Protein AF-A0A7W3MU90-F1 (afdb_monomer)

InterPro domains:
  IPR057369 VG15 protein [PF25310] (14-222)

Solvent-accessible surface area (backbone atoms only — not comparable to full-atom values): 12603 Å² total; per-residue (Å²): 52,51,72,27,74,64,24,43,51,47,53,53,52,44,41,50,52,53,42,53,51,40,52,51,52,43,53,56,50,51,54,50,39,72,76,49,50,45,58,90,41,74,73,34,42,55,61,44,16,52,56,47,16,56,52,38,52,53,48,13,50,53,31,19,50,54,23,48,54,43,50,49,52,36,42,53,53,58,68,56,76,82,67,81,83,52,75,40,78,45,80,83,71,60,48,69,64,45,12,50,54,28,35,52,37,16,51,52,27,22,55,51,27,44,75,72,71,40,54,51,64,62,6,38,52,41,7,50,53,36,19,45,19,47,42,38,38,58,16,49,45,17,15,42,41,10,38,54,46,15,38,50,67,31,85,72,38,67,11,28,30,47,43,68,71,97,81,54,56,50,69,59,39,53,53,20,28,61,49,59,70,40,50,52,80,90,62,55,77,85,82,78,59,62,77,63,71,63,45,74,44,78,32,46,91,79,44,49,78,34,70,68,33,52,52,36,26,53,50,48,55,64,61,24,59,99,47,56,74,70,59,18,53,51,47,42,32,52,56,65,69,68,71,121

Secondary structure (DSSP, 8-state):
--SSHHHHHHHHHHHHHHHHHHHHHHHHHHHHHHHH-BTTBTTHHHHHHHHHHHHHHHHHHHHHHHHHHHHHHHHHHTT--SS-----PPPPPPHHHHHHHHHHHHHHHHHHHHHTT--HHHHHHHHHHHHHHHHHHHHHHHHHHHHHHHHHH-SS--EEEEE--SS--HHHHHHHTT-S-B-SGGG-S----TT---EEEEE-TT----HHHHHHHHHHHHHTTT--HHHHHHHHHHHHHT--

Nearest PDB structures (foldseek):
  8ka6-assembly1_A  TM=3.193E-01  e=1.973E+00  synthetic construct
  6u1s-assembly1_A  TM=2.655E-01  e=6.034E+00  synthetic construct

Foldseek 3Di:
DQLAPQLVVLVVVLLVVLVVLLVVLLVVLVVLCVVFDDLVDLVSLLVSLLVLLVVLQVLLQVLLVSLQVSLQSSCVSSVVPPDHQDFDFDDGDDSVVSSVQLSVQLVVQLVVCVVVVHDSVVSNVRSSLRSSQSSSVSSNLRSQQRNQVSLLVDPQWPAKAKDADPQDALVSLVRNLPPRPHHDCVNPGDDDGGPGSMHIRTHGPPTDRPPSNPVSNVLLCVQQVVHDDPRSSVSSRVVSVPPD

Structure (mmCIF, N/CA/C/O backbone):
data_AF-A0A7W3MU90-F1
#
_entry.id   AF-A0A7W3MU90-F1
#
loop_
_atom_site.group_PDB
_atom_site.id
_atom_site.type_symbol
_atom_site.label_atom_id
_atom_site.label_alt_id
_atom_site.label_comp_id
_atom_site.label_asym_id
_atom_site.label_entity_id
_atom_site.label_seq_id
_atom_site.pdbx_PDB_ins_code
_atom_site.Cartn_x
_atom_site.Cartn_y
_atom_site.Cartn_z
_atom_site.occupancy
_atom_site.B_iso_or_equiv
_atom_site.auth_seq_id
_atom_site.auth_comp_id
_atom_site.auth_asym_id
_atom_site.auth_atom_id
_atom_site.pdbx_PDB_model_num
ATOM 1 N N . MET A 1 1 ? -3.130 -3.495 20.185 1.00 69.69 1 MET A N 1
ATOM 2 C CA . MET A 1 1 ? -3.558 -4.831 20.539 1.00 69.69 1 MET A CA 1
ATOM 3 C C . MET A 1 1 ? -5.028 -4.674 20.612 1.00 69.69 1 MET A C 1
ATOM 5 O O . MET A 1 1 ? -5.547 -3.866 21.394 1.00 69.69 1 MET A O 1
ATOM 9 N N . ALA A 1 2 ? -5.653 -5.393 19.711 1.00 79.12 2 ALA A N 1
ATOM 10 C CA . ALA A 1 2 ? -7.060 -5.617 19.767 1.00 79.12 2 ALA A CA 1
ATOM 11 C C . ALA A 1 2 ? -7.445 -6.078 21.188 1.00 79.12 2 ALA A C 1
ATOM 13 O O . ALA A 1 2 ? -6.609 -6.522 21.986 1.00 79.12 2 ALA A O 1
ATOM 14 N N . ARG A 1 3 ? -8.706 -5.895 21.557 1.00 84.31 3 ARG A N 1
ATOM 15 C CA . ARG A 1 3 ? -9.212 -6.366 22.846 1.00 84.31 3 ARG A CA 1
ATOM 16 C C . ARG A 1 3 ? -9.105 -7.877 22.960 1.00 84.31 3 ARG A C 1
ATOM 18 O O . ARG A 1 3 ? -8.914 -8.372 24.069 1.00 84.31 3 ARG A O 1
ATOM 25 N N . THR A 1 4 ? -9.225 -8.585 21.839 1.00 87.94 4 THR A N 1
ATOM 26 C CA . THR A 1 4 ? -9.219 -10.046 21.810 1.00 87.94 4 THR A CA 1
ATOM 27 C C . THR A 1 4 ? -7.988 -10.611 21.090 1.00 87.94 4 THR A C 1
ATOM 29 O O . THR A 1 4 ? -7.517 -10.039 20.102 1.00 87.94 4 THR A O 1
ATOM 32 N N . PRO A 1 5 ? -7.460 -11.770 21.539 1.00 90.56 5 PRO A N 1
ATOM 33 C CA . PRO A 1 5 ? -6.383 -12.470 20.833 1.00 90.56 5 PRO A CA 1
ATOM 34 C C . PRO A 1 5 ? -6.743 -12.831 19.386 1.00 90.56 5 PRO A C 1
ATOM 36 O O . PRO A 1 5 ? -5.879 -12.845 18.511 1.00 90.56 5 PRO A O 1
ATOM 39 N N . GLU A 1 6 ? -8.022 -13.110 19.125 1.00 94.25 6 GLU A N 1
ATOM 40 C CA . GLU A 1 6 ? -8.536 -13.388 17.784 1.00 94.25 6 GLU A CA 1
ATOM 41 C C . GLU A 1 6 ? -8.357 -12.184 16.853 1.00 94.25 6 GLU A C 1
ATOM 43 O O . GLU A 1 6 ? -7.815 -12.317 15.754 1.00 94.25 6 GLU A O 1
ATOM 48 N N . ALA A 1 7 ? -8.733 -10.990 17.308 1.00 94.06 7 ALA A N 1
ATOM 49 C CA . ALA A 1 7 ? -8.586 -9.773 16.527 1.00 94.06 7 ALA A CA 1
ATOM 50 C C . ALA A 1 7 ? -7.101 -9.416 16.274 1.00 94.06 7 ALA A C 1
ATOM 52 O O . ALA A 1 7 ? -6.749 -9.009 15.163 1.00 94.06 7 ALA A O 1
ATOM 53 N N . ASP A 1 8 ? -6.199 -9.699 17.222 1.00 92.50 8 ASP A N 1
ATOM 54 C CA . ASP A 1 8 ? -4.745 -9.590 17.005 1.00 92.50 8 ASP A CA 1
ATOM 55 C C . ASP A 1 8 ? -4.238 -10.567 15.917 1.00 92.50 8 ASP A C 1
ATOM 57 O O . ASP A 1 8 ? -3.381 -10.217 15.093 1.00 92.50 8 ASP A O 1
ATOM 61 N N . VAL A 1 9 ? -4.760 -11.801 15.869 1.00 95.50 9 VAL A N 1
ATOM 62 C CA . VAL A 1 9 ? -4.461 -12.762 14.789 1.00 95.50 9 VAL A CA 1
ATOM 63 C C . VAL A 1 9 ? -4.968 -12.233 13.448 1.00 95.50 9 VAL A C 1
ATOM 65 O O . VAL A 1 9 ? -4.215 -12.250 12.470 1.00 95.50 9 VAL A O 1
ATOM 68 N N . LEU A 1 10 ? -6.195 -11.709 13.400 1.00 97.44 10 LEU A N 1
ATOM 69 C CA . LEU A 1 10 ? -6.788 -11.144 12.187 1.00 97.44 10 LEU A CA 1
ATOM 70 C C . LEU A 1 10 ? -5.954 -9.985 11.628 1.00 97.44 10 LEU A C 1
ATOM 72 O O . LEU A 1 10 ? -5.701 -9.960 10.421 1.00 97.44 10 LEU A O 1
ATOM 76 N N . THR A 1 11 ? -5.451 -9.077 12.475 1.00 95.94 11 THR A N 1
ATOM 77 C CA . THR A 1 11 ? -4.562 -7.986 12.035 1.00 95.94 11 THR A CA 1
ATOM 78 C C . THR A 1 11 ? -3.298 -8.533 11.370 1.00 95.94 11 THR A C 1
ATOM 80 O O . THR A 1 11 ? -2.913 -8.083 10.282 1.00 95.94 11 THR A O 1
ATOM 83 N N . ARG A 1 12 ? -2.643 -9.527 11.990 1.00 94.38 12 ARG A N 1
ATOM 84 C CA . ARG A 1 12 ? -1.422 -10.140 11.437 1.00 94.38 12 ARG A CA 1
ATOM 85 C C . ARG A 1 12 ? -1.694 -10.844 10.110 1.00 94.38 12 ARG A C 1
ATOM 87 O O . ARG A 1 12 ? -0.944 -10.641 9.154 1.00 94.38 12 ARG A O 1
ATOM 94 N N . VAL A 1 13 ? -2.774 -11.623 10.030 1.00 96.94 13 VAL A N 1
ATOM 95 C CA . VAL A 1 13 ? -3.183 -12.336 8.810 1.00 96.94 13 VAL A CA 1
ATOM 96 C C . VAL A 1 13 ? -3.510 -11.353 7.689 1.00 96.94 13 VAL A C 1
ATOM 98 O O . VAL A 1 13 ? -3.017 -11.517 6.573 1.00 96.94 13 VAL A O 1
ATOM 101 N N . HIS A 1 14 ? -4.284 -10.302 7.969 1.00 97.88 14 HIS A N 1
ATOM 102 C CA . HIS A 1 14 ? -4.612 -9.273 6.984 1.00 97.88 14 HIS A CA 1
ATOM 103 C C . HIS A 1 14 ? -3.349 -8.612 6.424 1.00 97.88 14 HIS A C 1
ATOM 105 O O . HIS A 1 14 ? -3.175 -8.532 5.206 1.00 97.88 14 HIS A O 1
ATOM 111 N N . ARG A 1 15 ? -2.425 -8.199 7.300 1.00 95.75 15 ARG A N 1
ATOM 112 C CA . ARG A 1 15 ? -1.150 -7.609 6.880 1.00 95.75 15 ARG A CA 1
ATOM 113 C C . ARG A 1 15 ? -0.345 -8.566 6.000 1.00 95.75 15 ARG A C 1
ATOM 115 O O . ARG A 1 15 ? 0.149 -8.149 4.953 1.00 95.75 15 ARG A O 1
ATOM 122 N N . GLN A 1 16 ? -0.239 -9.836 6.390 1.00 96.25 16 GLN A N 1
ATOM 123 C CA . GLN A 1 16 ? 0.480 -10.838 5.605 1.00 96.25 16 GLN A CA 1
ATOM 124 C C . GLN A 1 16 ? -0.149 -11.032 4.220 1.00 96.25 16 GLN A C 1
ATOM 126 O O . GLN A 1 16 ? 0.571 -11.049 3.226 1.00 96.25 16 GLN A O 1
ATOM 131 N N . ARG A 1 17 ? -1.484 -11.094 4.127 1.00 98.00 17 ARG A N 1
ATOM 132 C CA . ARG A 1 17 ? -2.199 -11.204 2.844 1.00 98.00 17 ARG A CA 1
ATOM 133 C C . ARG A 1 17 ? -1.949 -9.998 1.934 1.00 98.00 17 ARG A C 1
ATOM 135 O O . ARG A 1 17 ? -1.723 -10.182 0.743 1.00 98.00 17 ARG A O 1
ATOM 142 N N . GLN A 1 18 ? -1.923 -8.781 2.483 1.00 98.06 18 GLN A N 1
ATOM 143 C CA . GLN A 1 18 ? -1.579 -7.574 1.718 1.00 98.06 18 GLN A CA 1
ATOM 144 C C . GLN A 1 18 ? -0.131 -7.622 1.198 1.00 98.06 18 GLN A C 1
ATOM 146 O O . GLN A 1 18 ? 0.121 -7.299 0.040 1.00 98.06 18 GLN A O 1
ATOM 151 N N . ILE A 1 19 ? 0.825 -8.075 2.015 1.00 96.06 19 ILE A N 1
ATOM 152 C CA . ILE A 1 19 ? 2.229 -8.230 1.595 1.00 96.06 19 ILE A CA 1
ATOM 153 C C . ILE A 1 19 ? 2.362 -9.282 0.491 1.00 96.06 19 ILE A C 1
ATOM 155 O O . ILE A 1 19 ? 3.009 -9.019 -0.521 1.00 96.06 19 ILE A O 1
ATOM 159 N N . SER A 1 20 ? 1.721 -10.441 0.648 1.00 97.69 20 SER A N 1
ATOM 160 C CA . SER A 1 20 ? 1.724 -11.501 -0.363 1.00 97.69 20 SER A CA 1
ATOM 161 C C . SER A 1 20 ? 1.100 -11.035 -1.683 1.00 97.69 20 SER A C 1
ATOM 163 O O . SER A 1 20 ? 1.654 -11.308 -2.745 1.00 97.69 20 SER A O 1
ATOM 165 N N . LEU A 1 21 ? 0.009 -10.262 -1.632 1.00 98.31 21 LEU A N 1
ATOM 166 C CA . LEU A 1 21 ? -0.592 -9.643 -2.816 1.00 98.31 21 LEU A CA 1
ATOM 167 C C . LEU A 1 21 ? 0.383 -8.679 -3.511 1.00 98.31 21 LEU A C 1
ATOM 169 O O . LEU A 1 21 ? 0.539 -8.732 -4.729 1.00 98.31 21 LEU A O 1
ATOM 173 N N . ALA A 1 22 ? 1.064 -7.814 -2.754 1.00 97.31 22 ALA A N 1
ATOM 174 C CA . ALA A 1 22 ? 2.053 -6.899 -3.319 1.00 97.31 22 ALA A CA 1
ATOM 175 C C . ALA A 1 22 ? 3.245 -7.644 -3.942 1.00 97.31 22 ALA A C 1
ATOM 177 O O . ALA A 1 22 ? 3.706 -7.258 -5.013 1.00 97.31 22 ALA A O 1
ATOM 178 N N . ALA A 1 23 ? 3.715 -8.724 -3.313 1.00 97.62 23 ALA A N 1
ATOM 179 C CA . ALA A 1 23 ? 4.782 -9.559 -3.858 1.00 97.62 23 ALA A CA 1
ATOM 180 C C . ALA A 1 23 ? 4.371 -10.209 -5.190 1.00 97.62 23 ALA A C 1
ATOM 182 O O . ALA A 1 23 ? 5.143 -10.160 -6.147 1.00 97.62 23 ALA A O 1
ATOM 183 N N . ALA A 1 24 ? 3.146 -10.737 -5.285 1.00 98.25 24 ALA A N 1
ATOM 184 C CA . ALA A 1 24 ? 2.609 -11.284 -6.531 1.00 98.25 24 ALA A CA 1
ATOM 185 C C . ALA A 1 24 ? 2.541 -10.221 -7.643 1.00 98.25 24 ALA A C 1
ATOM 187 O O . ALA A 1 24 ? 3.001 -10.465 -8.752 1.00 98.25 24 ALA A O 1
ATOM 188 N N . VAL A 1 25 ? 2.079 -9.003 -7.326 1.00 98.25 25 VAL A N 1
ATOM 189 C CA . VAL A 1 25 ? 2.062 -7.870 -8.274 1.00 98.25 25 VAL A CA 1
ATOM 190 C C . VAL A 1 25 ? 3.460 -7.552 -8.801 1.00 98.25 25 VAL A C 1
ATOM 192 O O . VAL A 1 25 ? 3.620 -7.299 -9.992 1.00 98.25 25 VAL A O 1
ATOM 195 N N . VAL A 1 26 ? 4.479 -7.553 -7.938 1.00 98.31 26 VAL A N 1
ATOM 196 C CA . VAL A 1 26 ? 5.864 -7.315 -8.371 1.00 98.31 26 VAL A CA 1
ATOM 197 C C . VAL A 1 26 ? 6.316 -8.399 -9.349 1.00 98.31 26 VAL A C 1
ATOM 199 O O . VAL A 1 26 ? 6.880 -8.058 -10.385 1.00 98.31 26 VAL A O 1
ATOM 202 N N . GLN A 1 27 ? 6.038 -9.675 -9.067 1.00 98.38 27 GLN A N 1
ATOM 203 C CA . GLN A 1 27 ? 6.402 -10.775 -9.967 1.00 98.38 27 GLN A CA 1
ATOM 204 C C . GLN A 1 27 ? 5.696 -10.670 -11.323 1.00 98.38 27 GLN A C 1
ATOM 206 O O . GLN A 1 27 ? 6.362 -10.755 -12.356 1.00 98.38 27 GLN A O 1
ATOM 211 N N . ASP A 1 28 ? 4.386 -10.412 -11.326 1.00 98.31 28 ASP A N 1
ATOM 212 C CA . ASP A 1 28 ? 3.589 -10.232 -12.545 1.00 98.31 28 ASP A CA 1
ATOM 213 C C . ASP A 1 28 ? 4.151 -9.071 -13.397 1.00 98.31 28 ASP A C 1
ATOM 215 O O . ASP A 1 28 ? 4.364 -9.204 -14.604 1.00 98.31 28 ASP A O 1
ATOM 219 N N . LEU A 1 29 ? 4.479 -7.936 -12.767 1.00 98.19 29 LEU A N 1
ATOM 220 C CA . LEU A 1 29 ? 5.051 -6.773 -13.455 1.00 98.19 29 LEU A CA 1
ATOM 221 C C . LEU A 1 29 ? 6.482 -7.006 -13.945 1.00 98.19 29 LEU A C 1
ATOM 223 O O . LEU A 1 29 ? 6.847 -6.499 -15.001 1.00 98.19 29 LEU A O 1
ATOM 227 N N . MET A 1 30 ? 7.302 -7.763 -13.214 1.00 98.12 30 MET A N 1
ATOM 228 C CA . MET A 1 30 ? 8.648 -8.128 -13.663 1.00 98.12 30 MET A CA 1
ATOM 229 C C . MET A 1 30 ? 8.602 -9.021 -14.905 1.00 98.12 30 MET A C 1
ATOM 231 O O . MET A 1 30 ? 9.412 -8.840 -15.814 1.00 98.12 30 MET A O 1
ATOM 235 N N . GLN A 1 31 ? 7.662 -9.967 -14.960 1.00 97.88 31 GLN A N 1
ATOM 236 C CA . GLN A 1 31 ? 7.448 -10.807 -16.140 1.00 97.88 31 GLN A CA 1
ATOM 237 C C . GLN A 1 31 ? 6.983 -9.965 -17.330 1.00 97.88 31 GLN A C 1
ATOM 239 O O . GLN A 1 31 ? 7.571 -10.049 -18.407 1.00 97.88 31 GLN A O 1
ATOM 244 N N . LEU A 1 32 ? 6.004 -9.083 -17.109 1.00 97.00 32 LEU A N 1
ATOM 245 C CA . LEU A 1 32 ? 5.513 -8.160 -18.130 1.00 97.00 32 LEU A CA 1
ATOM 246 C C . LEU A 1 32 ? 6.621 -7.235 -18.656 1.00 97.00 32 LEU A C 1
ATOM 248 O O . LEU A 1 32 ? 6.741 -7.031 -19.860 1.00 97.00 32 LEU A O 1
ATOM 252 N N . TRP A 1 33 ? 7.454 -6.702 -17.760 1.00 96.69 33 TRP A N 1
ATOM 253 C CA . TRP A 1 33 ? 8.589 -5.856 -18.119 1.00 96.69 33 TRP A CA 1
ATOM 254 C C . TRP A 1 33 ? 9.575 -6.599 -19.016 1.00 96.69 33 TRP A C 1
ATOM 256 O O . TRP A 1 33 ? 9.930 -6.094 -20.074 1.00 96.69 33 TRP A O 1
ATOM 266 N N . ARG A 1 34 ? 9.984 -7.814 -18.629 1.00 96.06 34 ARG A N 1
ATOM 267 C CA . ARG A 1 34 ? 10.923 -8.639 -19.410 1.00 96.06 34 ARG A CA 1
ATOM 268 C C . ARG A 1 34 ? 10.401 -8.980 -20.804 1.00 96.06 34 ARG A C 1
ATOM 270 O O . ARG A 1 34 ? 11.204 -9.144 -21.711 1.00 96.06 34 ARG A O 1
ATOM 277 N N . ALA A 1 35 ? 9.086 -9.106 -20.960 1.00 95.88 35 ALA A N 1
ATOM 278 C CA . ALA A 1 35 ? 8.468 -9.458 -22.232 1.00 95.88 35 ALA A CA 1
ATOM 279 C C . ALA A 1 35 ? 8.312 -8.270 -23.197 1.00 95.88 35 ALA A C 1
ATOM 281 O O . ALA A 1 35 ? 8.170 -8.488 -24.397 1.00 95.88 35 ALA A O 1
ATOM 282 N N . ILE A 1 36 ? 8.272 -7.033 -22.689 1.00 94.50 36 ILE A N 1
ATOM 283 C CA . ILE A 1 36 ? 7.842 -5.864 -23.476 1.00 94.50 36 ILE A CA 1
ATOM 284 C C . ILE A 1 36 ? 8.907 -4.780 -23.549 1.00 94.50 36 ILE A C 1
ATOM 286 O O . ILE A 1 36 ? 9.035 -4.132 -24.582 1.00 94.50 36 ILE A O 1
ATOM 290 N N . VAL A 1 37 ? 9.614 -4.530 -22.450 1.00 94.81 37 VAL A N 1
ATOM 291 C CA . VAL A 1 37 ? 10.451 -3.342 -22.329 1.00 94.81 37 VAL A CA 1
ATOM 292 C C . VAL A 1 37 ? 11.808 -3.567 -22.974 1.00 94.81 37 VAL A C 1
ATOM 294 O O . VAL A 1 37 ? 12.599 -4.386 -22.507 1.00 94.81 37 VAL A O 1
ATOM 297 N N . ASP A 1 38 ? 12.098 -2.745 -23.977 1.00 94.62 38 ASP A N 1
ATOM 298 C CA . ASP A 1 38 ? 13.442 -2.535 -24.495 1.00 94.62 38 ASP A CA 1
ATOM 299 C C . ASP A 1 38 ? 14.096 -1.352 -23.744 1.00 94.62 38 ASP A C 1
ATOM 301 O O . ASP A 1 38 ? 13.565 -0.233 -23.751 1.00 94.62 38 ASP A O 1
ATOM 305 N N . PRO A 1 39 ? 15.239 -1.558 -23.062 1.00 92.56 39 PRO A N 1
ATOM 306 C CA . PRO A 1 39 ? 16.005 -0.482 -22.433 1.00 92.56 39 PRO A CA 1
ATOM 307 C C . PRO A 1 39 ? 16.467 0.622 -23.395 1.00 92.56 39 PRO A C 1
ATOM 309 O O . PRO A 1 39 ? 16.696 1.747 -22.948 1.00 92.56 39 PRO A O 1
ATOM 312 N N . ASN A 1 40 ? 16.615 0.312 -24.684 1.00 90.69 40 ASN A N 1
ATOM 313 C CA . ASN A 1 40 ? 17.097 1.233 -25.712 1.00 90.69 40 ASN A CA 1
ATOM 314 C C . ASN A 1 40 ? 15.963 1.939 -26.468 1.00 90.69 40 ASN A C 1
ATOM 316 O O . ASN A 1 40 ? 16.216 2.963 -27.101 1.00 90.69 40 ASN A O 1
ATOM 320 N N . ASP A 1 41 ? 14.723 1.460 -26.340 1.00 88.50 41 ASP A N 1
ATOM 321 C CA . ASP A 1 41 ? 13.535 2.083 -26.924 1.00 88.50 41 ASP A CA 1
ATOM 322 C C . ASP A 1 41 ? 12.480 2.413 -25.846 1.00 88.50 41 ASP A C 1
ATOM 324 O O . ASP A 1 41 ? 11.613 1.589 -25.516 1.00 88.50 41 ASP A O 1
ATOM 328 N N . PRO A 1 42 ? 12.497 3.651 -25.307 1.00 74.94 42 PRO A N 1
ATOM 329 C CA . PRO A 1 42 ? 11.515 4.121 -24.333 1.00 74.94 42 PRO A CA 1
ATOM 330 C C . PRO A 1 42 ? 10.057 4.089 -24.817 1.00 74.94 42 PRO A C 1
ATOM 332 O O . PRO A 1 42 ? 9.150 4.196 -23.987 1.00 74.94 42 PRO A O 1
ATOM 335 N N . SER A 1 43 ? 9.792 3.947 -26.123 1.00 81.19 43 SER A N 1
ATOM 336 C CA . SER A 1 43 ? 8.423 3.838 -26.641 1.00 81.19 43 SER A CA 1
ATOM 337 C C . SER A 1 43 ? 7.728 2.556 -26.157 1.00 81.19 43 SER A C 1
ATOM 339 O O . SER A 1 43 ? 6.535 2.575 -25.838 1.00 81.19 43 SER A O 1
ATOM 341 N N . THR A 1 44 ? 8.491 1.475 -25.944 1.00 89.81 44 THR A N 1
ATOM 342 C CA . THR A 1 44 ? 7.994 0.190 -25.417 1.00 89.81 44 THR A CA 1
ATOM 343 C C . THR A 1 44 ? 7.404 0.299 -24.001 1.00 89.81 44 THR A C 1
ATOM 345 O O . THR A 1 44 ? 6.569 -0.509 -23.584 1.00 89.81 44 THR A O 1
ATOM 348 N N . TRP A 1 45 ? 7.761 1.355 -23.262 1.00 92.00 45 TRP A N 1
ATOM 349 C CA . TRP A 1 45 ? 7.356 1.568 -21.872 1.00 92.00 45 TRP A CA 1
ATOM 350 C C . TRP A 1 45 ? 5.902 2.027 -21.768 1.00 92.00 45 TRP A C 1
ATOM 352 O O . TRP A 1 45 ? 5.256 1.797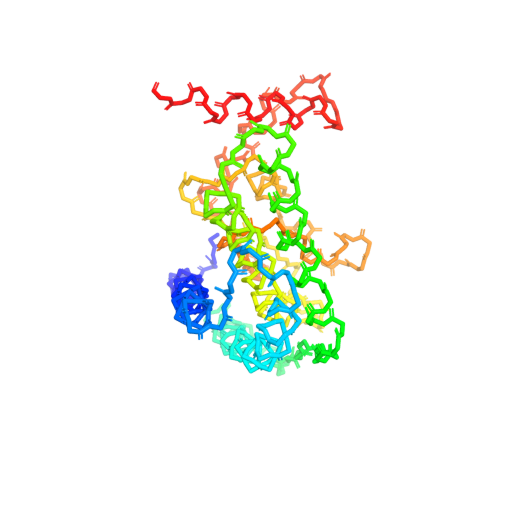 -20.744 1.00 92.00 45 TRP A O 1
ATOM 362 N N . GLN A 1 46 ? 5.375 2.654 -22.825 1.00 94.38 46 GLN A N 1
ATOM 363 C CA . GLN A 1 46 ? 3.963 3.019 -22.917 1.00 94.38 46 GLN A CA 1
ATOM 364 C C . GLN A 1 46 ? 3.086 1.762 -22.887 1.00 94.38 46 GLN A C 1
ATOM 366 O O . GLN A 1 46 ? 2.189 1.652 -22.052 1.00 94.38 46 GLN A O 1
ATOM 371 N N . ARG A 1 47 ? 3.423 0.768 -23.716 1.00 94.69 47 ARG A N 1
ATOM 372 C CA . ARG A 1 47 ? 2.709 -0.513 -23.769 1.00 94.69 47 ARG A CA 1
ATOM 373 C C . ARG A 1 47 ? 2.791 -1.275 -22.445 1.00 94.69 47 ARG A C 1
ATOM 375 O O . ARG A 1 47 ? 1.793 -1.829 -21.989 1.00 94.69 47 ARG A O 1
ATOM 382 N N . PHE A 1 48 ? 3.962 -1.280 -21.801 1.00 96.44 48 PHE A N 1
ATOM 383 C CA . PHE A 1 48 ? 4.110 -1.837 -20.452 1.00 96.44 48 PHE A CA 1
ATOM 384 C C . PHE A 1 48 ? 3.158 -1.158 -19.457 1.00 96.44 48 PHE A C 1
ATOM 386 O O . PHE A 1 48 ? 2.456 -1.838 -18.711 1.00 96.44 48 PHE A O 1
ATOM 393 N N . ALA A 1 49 ? 3.108 0.175 -19.459 1.00 97.12 49 ALA A N 1
ATOM 394 C CA . ALA A 1 49 ? 2.304 0.946 -18.520 1.00 97.12 49 ALA A CA 1
ATOM 395 C C . ALA A 1 49 ? 0.791 0.727 -18.691 1.00 97.12 49 ALA A C 1
ATOM 397 O O . ALA A 1 49 ? 0.072 0.641 -17.696 1.00 97.12 49 ALA A O 1
ATOM 398 N N . GLU A 1 50 ? 0.310 0.592 -19.925 1.00 96.00 50 GLU A N 1
ATOM 399 C CA . GLU A 1 50 ? -1.097 0.299 -20.231 1.00 96.00 50 GLU A CA 1
ATOM 400 C C . GLU A 1 50 ? -1.526 -1.075 -19.701 1.00 96.00 50 GLU A C 1
ATOM 402 O O . GLU A 1 50 ? -2.556 -1.204 -19.037 1.00 96.00 50 GLU A O 1
ATOM 407 N N . LEU A 1 51 ? -0.703 -2.103 -19.917 1.00 96.88 51 LEU A N 1
ATOM 408 C CA . LEU A 1 51 ? -0.977 -3.451 -19.414 1.00 96.88 51 LEU A CA 1
ATOM 409 C C . LEU A 1 51 ? -0.840 -3.526 -17.887 1.00 96.88 51 LEU A C 1
ATOM 411 O O . LEU A 1 51 ? -1.680 -4.129 -17.210 1.00 96.88 51 LEU A O 1
ATOM 415 N N . ALA A 1 52 ? 0.165 -2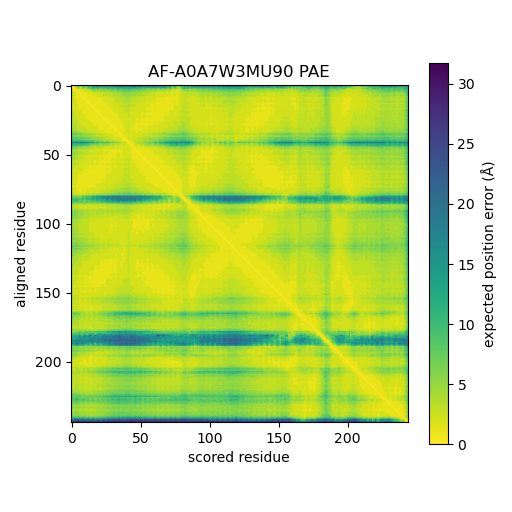.848 -17.328 1.00 97.94 52 ALA A N 1
ATOM 416 C CA . ALA A 1 52 ? 0.328 -2.707 -15.888 1.00 97.94 52 ALA A CA 1
ATOM 417 C C . ALA A 1 52 ? -0.893 -2.030 -15.247 1.00 97.94 52 ALA A C 1
ATOM 419 O O . ALA A 1 52 ? -1.323 -2.452 -14.175 1.00 97.94 52 ALA A O 1
ATOM 420 N N . ALA A 1 53 ? -1.493 -1.026 -15.897 1.00 98.38 53 ALA A N 1
ATOM 421 C CA . ALA A 1 53 ? -2.663 -0.324 -15.376 1.00 98.38 53 ALA A CA 1
ATOM 422 C C . ALA A 1 53 ? -3.869 -1.252 -15.170 1.00 98.38 53 ALA A C 1
ATOM 424 O O . ALA A 1 53 ? -4.517 -1.194 -14.121 1.00 98.38 53 ALA A O 1
ATOM 425 N N . THR A 1 54 ? -4.134 -2.145 -16.126 1.00 97.19 54 THR A N 1
ATOM 426 C CA . THR A 1 54 ? -5.204 -3.148 -16.020 1.00 97.19 54 THR A CA 1
ATOM 427 C C . THR A 1 54 ? -4.950 -4.113 -14.862 1.00 97.19 54 THR A C 1
ATOM 429 O O . THR A 1 54 ? -5.834 -4.323 -14.025 1.00 97.19 54 THR A O 1
ATOM 432 N N . LEU A 1 55 ? -3.726 -4.646 -14.758 1.00 97.75 55 LEU A N 1
ATOM 433 C CA . LEU A 1 55 ? -3.326 -5.531 -13.661 1.00 97.75 55 LEU A CA 1
ATOM 434 C C . LEU A 1 55 ? -3.466 -4.837 -12.297 1.00 97.75 55 LEU A C 1
ATOM 436 O O . LEU A 1 55 ? -4.053 -5.393 -11.370 1.00 97.75 55 LEU A O 1
ATOM 440 N N . ILE A 1 56 ? -2.974 -3.603 -12.171 1.00 98.50 56 ILE A N 1
ATOM 441 C CA . ILE A 1 56 ? -3.063 -2.805 -10.940 1.00 98.50 56 ILE A CA 1
ATOM 442 C C . ILE A 1 56 ? -4.524 -2.559 -10.564 1.00 98.50 56 ILE A C 1
ATOM 444 O O . ILE A 1 56 ? -4.879 -2.691 -9.393 1.00 98.50 56 ILE A O 1
ATOM 448 N N . GLY A 1 57 ? -5.382 -2.232 -11.534 1.00 97.94 57 GLY A N 1
ATOM 449 C CA . GLY A 1 57 ? -6.810 -2.028 -11.308 1.00 97.94 57 GLY A CA 1
ATOM 450 C C . GLY A 1 57 ? -7.501 -3.270 -10.741 1.00 97.94 57 GLY A C 1
ATOM 451 O O . GLY A 1 57 ? -8.283 -3.152 -9.796 1.00 97.94 57 GLY A O 1
ATOM 452 N N . LEU A 1 58 ? -7.180 -4.457 -11.267 1.00 97.31 58 LEU A N 1
ATOM 453 C CA . LEU A 1 58 ? -7.673 -5.735 -10.746 1.00 97.31 58 LEU A CA 1
ATOM 454 C C . LEU A 1 58 ? -7.164 -5.993 -9.322 1.00 97.31 58 LEU A C 1
ATOM 456 O O . LEU A 1 58 ? -7.958 -6.139 -8.397 1.00 97.31 58 LEU A O 1
ATOM 460 N N . ARG A 1 59 ? -5.844 -5.954 -9.122 1.00 98.44 59 ARG A N 1
ATOM 461 C CA . ARG A 1 59 ? -5.208 -6.272 -7.833 1.00 98.44 59 ARG A CA 1
ATOM 462 C C . ARG A 1 59 ? -5.568 -5.269 -6.735 1.00 98.44 59 ARG A C 1
ATOM 464 O O . ARG A 1 59 ? -5.636 -5.624 -5.561 1.00 98.44 59 ARG A O 1
ATOM 471 N N . ARG A 1 60 ? -5.864 -4.014 -7.093 1.00 98.50 60 ARG A N 1
ATOM 472 C CA . A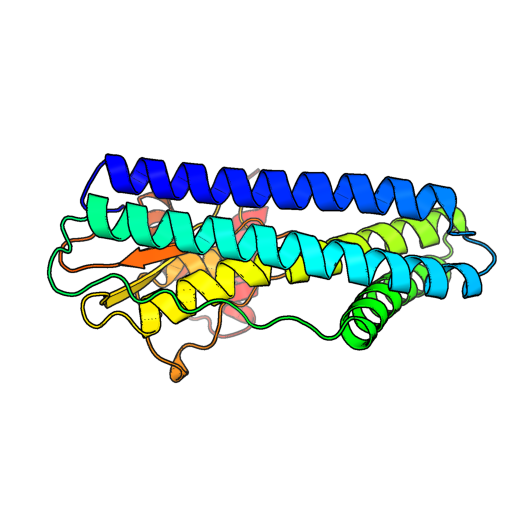RG A 1 60 ? -6.425 -3.013 -6.173 1.00 98.50 60 ARG A CA 1
ATOM 473 C C . ARG A 1 60 ? -7.781 -3.452 -5.616 1.00 98.50 60 ARG A C 1
ATOM 475 O O . ARG A 1 60 ? -8.030 -3.233 -4.430 1.00 98.50 60 ARG A O 1
ATOM 482 N N . ARG A 1 61 ? -8.649 -4.054 -6.440 1.00 98.25 61 ARG A N 1
ATOM 483 C CA . ARG A 1 61 ? -9.939 -4.591 -5.976 1.00 98.25 61 ARG A CA 1
ATOM 484 C C . ARG A 1 61 ? -9.734 -5.779 -5.041 1.00 98.25 61 ARG A C 1
ATOM 486 O O . ARG A 1 61 ? -10.376 -5.808 -3.997 1.00 98.25 61 ARG A O 1
ATOM 493 N N . ASP A 1 62 ? -8.782 -6.664 -5.340 1.00 98.56 62 ASP A N 1
ATOM 494 C CA . ASP A 1 62 ? -8.409 -7.767 -4.440 1.00 98.56 62 ASP A CA 1
ATOM 495 C C . ASP A 1 62 ? -7.952 -7.226 -3.072 1.00 98.56 62 ASP A C 1
ATOM 497 O O . ASP A 1 62 ? -8.429 -7.658 -2.023 1.00 98.56 62 ASP A O 1
ATOM 501 N N . SER A 1 63 ? -7.083 -6.206 -3.071 1.00 98.75 63 SER A N 1
ATOM 502 C CA . SER A 1 63 ? -6.628 -5.531 -1.846 1.00 98.75 63 SER A CA 1
ATOM 503 C C . SER A 1 63 ? -7.793 -4.936 -1.044 1.00 98.75 63 SER A C 1
ATOM 505 O O . SER A 1 63 ? -7.802 -5.052 0.185 1.00 98.75 63 SER A O 1
ATOM 507 N N . ALA A 1 64 ? -8.768 -4.318 -1.722 1.00 98.69 64 ALA A N 1
ATOM 508 C CA . ALA A 1 64 ? -9.974 -3.762 -1.110 1.00 98.69 64 ALA A CA 1
ATOM 509 C C . ALA A 1 64 ? -10.868 -4.851 -0.496 1.00 98.69 64 ALA A C 1
ATOM 511 O O . ALA A 1 64 ? -11.278 -4.710 0.654 1.00 98.69 64 ALA A O 1
ATOM 512 N N . GLY A 1 65 ? -11.102 -5.959 -1.208 1.00 98.62 65 GLY A N 1
ATOM 513 C CA . GLY A 1 65 ? -11.867 -7.104 -0.700 1.00 98.62 65 GLY A CA 1
ATOM 514 C C . GLY A 1 65 ? -11.243 -7.704 0.562 1.00 98.62 65 GLY A C 1
ATOM 515 O O . GLY A 1 65 ? -11.899 -7.800 1.594 1.00 98.62 65 GLY A O 1
ATOM 516 N N . LEU A 1 66 ? -9.928 -7.953 0.540 1.00 98.69 66 LEU A N 1
ATOM 517 C CA . LEU A 1 66 ? -9.182 -8.441 1.708 1.00 98.69 66 LEU A CA 1
ATOM 518 C C . LEU A 1 66 ? -9.279 -7.517 2.934 1.00 98.69 66 LEU A C 1
ATOM 520 O O . LEU A 1 66 ? -9.133 -7.975 4.069 1.00 98.69 66 LEU A O 1
ATOM 524 N N . ALA A 1 67 ? -9.449 -6.210 2.722 1.00 98.62 67 ALA A N 1
ATOM 525 C CA . ALA A 1 67 ? -9.634 -5.237 3.793 1.00 98.62 67 ALA A CA 1
ATOM 526 C C . ALA A 1 67 ? -11.075 -5.188 4.306 1.00 98.62 67 ALA A C 1
ATOM 528 O O . ALA A 1 67 ? -11.272 -5.063 5.512 1.00 98.62 67 ALA A O 1
ATOM 529 N N . ALA A 1 68 ? -12.060 -5.318 3.418 1.00 98.50 68 ALA A N 1
ATOM 530 C CA . ALA A 1 68 ? -13.465 -5.426 3.788 1.00 98.50 68 ALA A CA 1
ATOM 531 C C . ALA A 1 68 ? -13.722 -6.667 4.657 1.00 98.50 68 ALA A C 1
ATOM 533 O O . ALA A 1 68 ? -14.338 -6.551 5.717 1.00 98.50 68 ALA A O 1
ATOM 534 N N . ASP A 1 69 ? -13.194 -7.823 4.249 1.00 98.38 69 ASP A N 1
ATOM 535 C CA . ASP A 1 69 ? -13.324 -9.081 4.992 1.00 98.38 69 ASP A CA 1
ATOM 536 C C . ASP A 1 69 ? -12.657 -8.985 6.365 1.00 98.38 69 ASP A C 1
ATOM 538 O O . ASP A 1 69 ? -13.253 -9.338 7.383 1.00 98.38 69 ASP A O 1
ATOM 542 N N . TYR A 1 70 ? -11.437 -8.438 6.400 1.00 98.44 70 TYR A N 1
ATOM 543 C CA . TYR A 1 70 ? -10.724 -8.182 7.648 1.00 98.44 70 TYR A CA 1
ATOM 544 C C . TYR A 1 70 ? -11.515 -7.259 8.575 1.00 98.44 70 TYR A C 1
ATOM 546 O O . TYR A 1 70 ? -11.668 -7.584 9.744 1.00 98.44 70 TYR A O 1
ATOM 554 N N . TYR A 1 71 ? -12.040 -6.138 8.075 1.00 98.06 71 TYR A N 1
ATOM 555 C CA . TYR A 1 71 ? -12.785 -5.189 8.900 1.00 98.06 71 TYR A CA 1
ATOM 556 C C . TYR A 1 71 ? -14.037 -5.822 9.519 1.00 98.06 71 TYR A C 1
ATOM 558 O O . TYR A 1 71 ? -14.259 -5.668 10.720 1.00 98.06 71 TYR A O 1
ATOM 566 N N . ARG A 1 72 ? -14.821 -6.576 8.733 1.00 97.06 72 ARG A N 1
ATOM 567 C CA . ARG A 1 72 ? -16.001 -7.295 9.244 1.00 97.06 72 ARG A CA 1
ATOM 568 C C . ARG A 1 72 ? -15.607 -8.283 10.341 1.00 97.06 72 ARG A C 1
ATOM 570 O O . ARG A 1 72 ? -16.158 -8.214 11.435 1.00 97.06 72 ARG A O 1
ATOM 577 N N . ALA A 1 73 ? -14.625 -9.144 10.066 1.00 96.69 73 ALA A N 1
ATOM 578 C CA . ALA A 1 73 ? -14.169 -10.156 11.016 1.00 96.69 73 ALA A CA 1
ATOM 579 C C . ALA A 1 73 ? -13.579 -9.530 12.289 1.00 96.69 73 ALA A C 1
ATOM 581 O O . ALA A 1 73 ? -13.907 -9.954 13.391 1.00 96.69 73 ALA A O 1
ATOM 582 N N . PHE A 1 74 ? -12.757 -8.486 12.151 1.00 96.94 74 PHE A N 1
ATOM 583 C CA . PHE A 1 74 ? -12.138 -7.791 13.278 1.00 96.94 74 PHE A CA 1
ATOM 584 C C . PHE A 1 74 ? -13.191 -7.138 14.171 1.00 96.94 74 PHE A C 1
ATOM 586 O O . PHE A 1 74 ? -13.136 -7.275 15.387 1.00 96.94 74 PHE A O 1
ATOM 593 N N . ARG A 1 75 ? -14.186 -6.464 13.581 1.00 95.00 75 ARG A N 1
ATOM 594 C CA . ARG A 1 75 ? -15.278 -5.840 14.335 1.00 95.00 75 ARG A CA 1
ATOM 595 C C . ARG A 1 75 ? -16.085 -6.866 15.139 1.00 95.00 75 ARG A C 1
ATOM 597 O O . ARG A 1 75 ? -16.401 -6.601 16.297 1.00 95.00 75 ARG A O 1
ATOM 604 N N . THR A 1 76 ? -16.380 -8.025 14.548 1.00 94.69 76 THR A N 1
ATOM 605 C CA . THR A 1 76 ? -17.058 -9.137 15.233 1.00 94.69 76 THR A CA 1
ATOM 606 C C . THR A 1 76 ? -16.193 -9.736 16.341 1.00 94.69 76 THR A C 1
ATOM 608 O O . THR A 1 76 ? -16.670 -9.883 17.459 1.00 94.69 76 THR A O 1
ATOM 611 N N . ALA A 1 77 ? -14.912 -10.009 16.078 1.00 95.12 77 ALA A N 1
ATOM 612 C CA . ALA A 1 77 ? -13.977 -10.542 17.076 1.00 95.12 77 ALA A CA 1
ATOM 613 C C . ALA A 1 77 ? -13.744 -9.576 18.252 1.00 95.12 77 ALA A C 1
ATOM 615 O O . ALA A 1 77 ? -13.359 -9.987 19.343 1.00 95.12 77 ALA A O 1
ATOM 616 N N . GLU A 1 78 ? -13.982 -8.284 18.042 1.00 94.44 78 GLU A N 1
ATOM 617 C CA . GLU A 1 78 ? -13.965 -7.253 19.074 1.00 94.44 78 GLU A CA 1
ATOM 618 C C . GLU A 1 78 ? -15.293 -7.167 19.864 1.00 94.44 78 GLU A C 1
ATOM 620 O O . GLU A 1 78 ? -15.403 -6.347 20.776 1.00 94.44 78 GLU A O 1
ATOM 625 N N . GLY A 1 79 ? -16.313 -7.972 19.548 1.00 92.81 79 GLY A N 1
ATOM 626 C CA . GLY A 1 79 ? -17.616 -7.958 20.229 1.00 92.81 79 GLY A CA 1
ATOM 627 C C . GLY A 1 79 ? -18.385 -6.649 20.032 1.00 92.81 79 GLY A C 1
ATOM 628 O O . GLY A 1 79 ? -19.020 -6.140 20.955 1.00 92.81 79 GLY A O 1
ATOM 629 N N . VAL A 1 80 ? -18.237 -6.016 18.864 1.00 91.69 80 VAL A N 1
ATOM 630 C CA . VAL A 1 80 ? -18.996 -4.810 18.512 1.00 91.69 80 VAL A CA 1
ATOM 631 C C . VAL A 1 80 ? -20.254 -5.240 17.765 1.00 91.69 80 VAL A C 1
ATOM 633 O O . VAL A 1 80 ? -20.266 -5.297 16.533 1.00 91.69 80 VAL A O 1
ATOM 636 N N . ASP A 1 81 ? -21.305 -5.529 18.529 1.00 81.88 81 ASP A N 1
ATOM 637 C CA . ASP A 1 81 ? -22.560 -6.091 18.010 1.00 81.88 81 ASP A CA 1
ATOM 638 C C . ASP A 1 81 ? -23.589 -5.017 17.617 1.00 81.88 81 ASP A C 1
ATOM 640 O O . ASP A 1 81 ? -24.506 -5.269 16.836 1.00 81.88 81 ASP A O 1
ATOM 644 N N . GLU A 1 82 ? -23.434 -3.788 18.120 1.00 82.31 82 GLU A N 1
ATOM 645 C CA . GLU A 1 82 ? -24.352 -2.688 17.817 1.00 82.31 82 GLU A CA 1
ATOM 646 C C . GLU A 1 82 ? -24.171 -2.195 16.373 1.00 82.31 82 GLU A C 1
ATOM 648 O O . GLU A 1 82 ? -23.127 -1.645 16.008 1.00 82.31 82 GLU A O 1
ATOM 653 N N . GLY A 1 83 ? -25.215 -2.357 15.557 1.00 78.19 83 GLY A N 1
ATOM 654 C CA . GLY A 1 83 ? -25.249 -1.939 14.155 1.00 78.19 83 GLY A CA 1
ATOM 655 C C . GLY A 1 83 ? -24.432 -2.844 13.227 1.00 78.19 83 GLY A C 1
ATOM 656 O O . GLY A 1 83 ? -23.399 -3.395 13.605 1.00 78.19 83 GLY A O 1
ATOM 657 N N . ALA A 1 84 ? -24.883 -2.987 11.980 1.00 80.94 84 ALA A N 1
ATOM 658 C CA . ALA A 1 84 ? -24.158 -3.767 10.981 1.00 80.94 84 ALA A CA 1
ATOM 659 C C . ALA A 1 84 ? -22.832 -3.078 10.581 1.00 80.94 84 ALA A C 1
ATOM 661 O O . ALA A 1 84 ? -22.794 -1.846 10.470 1.00 80.94 84 ALA A O 1
ATOM 662 N N . PRO A 1 85 ? -21.750 -3.837 10.309 1.00 84.56 85 PRO A N 1
ATOM 663 C CA . PRO A 1 85 ? -20.505 -3.268 9.800 1.00 84.56 85 PRO A CA 1
ATOM 664 C C . PRO A 1 85 ? -20.758 -2.531 8.481 1.00 84.56 85 PRO A C 1
ATOM 666 O O . PRO A 1 85 ? -21.180 -3.130 7.488 1.00 84.56 85 PRO A O 1
ATOM 669 N N . THR A 1 86 ? -20.461 -1.231 8.460 1.00 89.44 86 THR A N 1
ATOM 670 C CA . THR A 1 86 ? -20.547 -0.415 7.245 1.00 89.44 86 THR A CA 1
ATOM 671 C C . THR A 1 86 ? -19.218 -0.489 6.506 1.00 89.44 86 THR A C 1
ATOM 673 O O . THR A 1 86 ? -18.240 0.141 6.902 1.00 89.44 86 THR A O 1
ATOM 676 N N . VAL A 1 87 ? -19.173 -1.282 5.435 1.00 96.06 87 VAL A N 1
ATOM 677 C CA . VAL A 1 87 ? -17.999 -1.360 4.558 1.00 96.06 87 VAL A CA 1
ATOM 678 C C . VAL A 1 87 ? -18.091 -0.285 3.485 1.00 96.06 87 VAL A C 1
ATOM 680 O O . VAL A 1 87 ? -19.038 -0.266 2.701 1.00 96.06 87 VAL A O 1
ATOM 683 N N . VAL A 1 88 ? -17.069 0.562 3.409 1.00 96.88 88 VAL A N 1
ATOM 684 C CA . VAL A 1 88 ? -16.912 1.574 2.361 1.00 96.88 88 VAL A CA 1
ATOM 685 C C . VAL A 1 88 ? -15.787 1.135 1.432 1.00 96.88 88 VAL A C 1
ATOM 687 O O . VAL A 1 88 ? -14.616 1.216 1.789 1.00 96.88 88 VAL A O 1
ATOM 690 N N . MET A 1 89 ? -16.134 0.642 0.241 1.00 97.69 89 MET A N 1
ATOM 691 C CA . MET A 1 89 ? -15.150 0.165 -0.737 1.00 97.69 89 MET A CA 1
ATOM 692 C C . MET A 1 89 ? -14.386 1.326 -1.376 1.00 97.69 89 MET A C 1
ATOM 694 O O . MET A 1 89 ? -14.977 2.325 -1.788 1.00 97.69 89 MET A O 1
ATOM 698 N N . ALA A 1 90 ? -13.069 1.176 -1.516 1.00 96.38 90 ALA A N 1
ATOM 699 C CA . ALA A 1 90 ? -12.251 2.151 -2.224 1.00 96.38 90 ALA A CA 1
ATOM 700 C C . ALA A 1 90 ? -12.668 2.271 -3.698 1.00 96.38 90 ALA A C 1
ATOM 702 O O . ALA A 1 90 ? -12.847 1.268 -4.391 1.00 96.38 90 ALA A O 1
ATOM 703 N N . ALA A 1 91 ? -12.727 3.506 -4.200 1.00 94.69 91 ALA A N 1
ATOM 704 C CA . ALA A 1 91 ? -13.016 3.769 -5.603 1.00 94.69 91 ALA A CA 1
ATOM 705 C C . ALA A 1 91 ? -11.975 3.133 -6.546 1.00 94.69 91 ALA A C 1
ATOM 707 O O . ALA A 1 91 ? -10.782 2.983 -6.219 1.00 94.69 91 ALA A O 1
ATOM 708 N N . THR A 1 92 ? -12.440 2.791 -7.748 1.00 93.75 92 THR A N 1
ATOM 709 C CA . THR A 1 92 ? -11.588 2.383 -8.865 1.00 93.75 92 THR A CA 1
ATOM 710 C C . THR A 1 92 ? -10.726 3.550 -9.333 1.00 93.75 92 THR A C 1
ATOM 712 O O . THR A 1 92 ? -11.134 4.706 -9.264 1.00 93.75 92 THR A O 1
ATOM 715 N N . LEU A 1 93 ? -9.537 3.243 -9.844 1.00 93.38 93 LEU A N 1
ATOM 716 C CA . LEU A 1 93 ? -8.672 4.230 -10.486 1.00 93.38 93 LEU A CA 1
ATOM 717 C C . LEU A 1 93 ? -8.855 4.148 -12.002 1.00 93.38 93 LEU A C 1
ATOM 719 O O . LEU A 1 93 ? -8.963 3.048 -12.545 1.00 93.38 93 LEU A O 1
ATOM 723 N N . ALA A 1 94 ? -8.865 5.295 -12.678 1.00 96.00 94 ALA A N 1
ATOM 724 C CA . ALA A 1 94 ? -8.912 5.343 -14.134 1.00 96.00 94 ALA A CA 1
ATOM 725 C C . ALA A 1 94 ? -7.617 4.760 -14.718 1.00 96.00 94 ALA A C 1
ATOM 727 O O . ALA A 1 94 ? -6.527 5.246 -14.409 1.00 96.00 94 ALA A O 1
ATOM 728 N N . ALA A 1 95 ? -7.732 3.732 -15.564 1.00 95.38 95 ALA A N 1
ATOM 729 C CA . ALA A 1 95 ? -6.576 3.031 -16.124 1.00 95.38 95 ALA A CA 1
ATOM 730 C C . ALA A 1 95 ? -5.554 3.965 -16.813 1.00 95.38 95 ALA A C 1
ATOM 732 O O . ALA A 1 95 ? -4.367 3.804 -16.530 1.00 95.38 95 ALA A O 1
ATOM 733 N N . PRO A 1 96 ? -5.954 4.992 -17.598 1.00 96.00 96 PRO A N 1
ATOM 734 C CA . PRO A 1 96 ? -4.996 5.935 -18.182 1.00 96.00 96 PRO A CA 1
ATOM 735 C C . PRO A 1 96 ? -4.141 6.653 -17.129 1.00 96.00 96 PRO A C 1
ATOM 737 O O . PRO A 1 96 ? -2.919 6.685 -17.240 1.00 96.00 96 PRO A O 1
ATOM 740 N N . THR A 1 97 ? -4.763 7.139 -16.049 1.00 96.75 97 THR A N 1
ATOM 741 C CA . THR A 1 97 ? -4.062 7.796 -14.934 1.00 96.75 97 THR A CA 1
ATOM 742 C C . THR A 1 97 ? -3.125 6.836 -1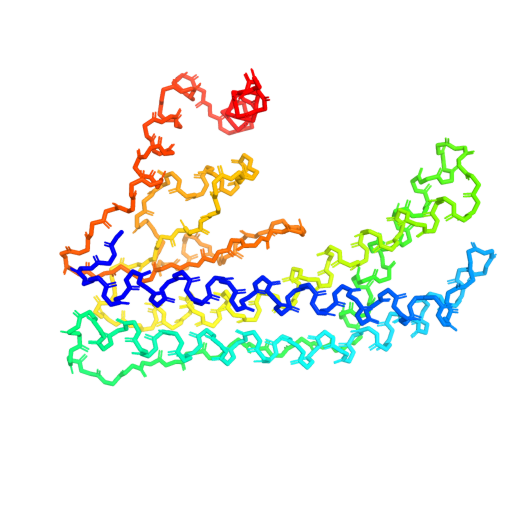4.199 1.00 96.75 97 THR A C 1
ATOM 744 O O . THR A 1 97 ? -2.054 7.239 -13.745 1.00 96.75 97 THR A O 1
ATOM 747 N N . VAL A 1 98 ? -3.508 5.561 -14.065 1.00 97.81 98 VAL A N 1
ATOM 748 C CA . VAL A 1 98 ? -2.633 4.537 -13.476 1.00 97.81 98 VAL A CA 1
ATOM 749 C C . VAL A 1 98 ? -1.411 4.292 -14.353 1.00 97.81 98 VAL A C 1
ATOM 751 O O . VAL A 1 98 ? -0.288 4.329 -13.849 1.00 97.81 98 VAL A O 1
ATOM 754 N N . GLY A 1 99 ? -1.621 4.082 -15.653 1.00 97.50 99 GLY A N 1
ATOM 755 C CA . GLY A 1 99 ? -0.542 3.866 -16.612 1.00 97.50 99 GLY A CA 1
ATOM 756 C C . GLY A 1 99 ? 0.426 5.045 -16.639 1.00 97.50 99 GLY A C 1
ATOM 757 O O . GLY A 1 99 ? 1.634 4.853 -16.521 1.00 97.50 99 GLY A O 1
ATOM 758 N N . GLU A 1 100 ? -0.089 6.274 -16.680 1.00 97.50 100 GLU A N 1
ATOM 759 C CA . GLU A 1 100 ? 0.730 7.486 -16.652 1.00 97.50 100 GLU A CA 1
ATOM 760 C C . GLU A 1 100 ? 1.643 7.547 -15.418 1.00 97.50 100 GLU A C 1
ATOM 762 O O . GLU A 1 100 ? 2.847 7.758 -15.564 1.00 97.50 100 GLU A O 1
ATOM 767 N N . GLN A 1 101 ? 1.114 7.297 -14.214 1.00 97.81 101 GLN A N 1
ATOM 768 C CA . GLN A 1 101 ? 1.915 7.318 -12.982 1.00 97.81 101 GLN A CA 1
ATOM 769 C C . GLN A 1 101 ? 3.009 6.247 -12.979 1.00 97.81 101 GLN A C 1
ATOM 771 O O . GLN A 1 101 ? 4.148 6.527 -12.601 1.00 97.81 101 GLN A O 1
ATOM 776 N N . VAL A 1 102 ? 2.683 5.027 -13.415 1.00 97.88 102 VAL A N 1
ATOM 777 C CA . VAL A 1 102 ? 3.647 3.921 -13.503 1.00 97.88 102 VAL A CA 1
ATOM 778 C C . VAL A 1 102 ? 4.744 4.246 -14.517 1.00 97.88 102 VAL A C 1
ATOM 780 O O . VAL A 1 102 ? 5.930 4.094 -14.212 1.00 97.88 102 VAL A O 1
ATOM 783 N N . ARG A 1 103 ? 4.365 4.754 -15.697 1.00 97.00 103 ARG A N 1
ATOM 784 C CA . ARG A 1 103 ? 5.301 5.155 -16.752 1.00 97.00 103 ARG A CA 1
ATOM 785 C C . ARG A 1 103 ? 6.211 6.283 -16.289 1.00 97.00 103 ARG A C 1
ATOM 787 O O . ARG A 1 103 ? 7.424 6.185 -16.443 1.00 97.00 103 ARG A O 1
ATOM 794 N N . ALA A 1 104 ? 5.643 7.329 -15.692 1.00 97.25 104 ALA A N 1
ATOM 795 C CA . ALA A 1 104 ? 6.387 8.479 -15.196 1.00 97.25 104 ALA A CA 1
ATOM 796 C C . ALA A 1 104 ? 7.391 8.075 -14.107 1.00 97.25 104 ALA A C 1
ATOM 798 O O . ALA A 1 104 ? 8.554 8.478 -14.162 1.00 97.25 104 ALA A O 1
ATOM 799 N N . ALA A 1 105 ? 6.980 7.228 -13.156 1.00 97.50 105 ALA A N 1
ATOM 800 C CA . ALA A 1 105 ? 7.870 6.698 -12.125 1.00 97.50 105 ALA A CA 1
ATOM 801 C C . ALA A 1 105 ? 9.029 5.896 -12.736 1.00 97.50 105 ALA A C 1
ATOM 803 O O . ALA A 1 105 ? 10.190 6.101 -12.361 1.00 97.50 105 ALA A O 1
ATOM 804 N N . GLY A 1 106 ? 8.723 5.033 -13.710 1.00 96.56 106 GLY A N 1
ATOM 805 C CA . GLY A 1 106 ? 9.721 4.278 -14.457 1.00 96.56 106 GLY A CA 1
ATOM 806 C C . GLY A 1 106 ? 10.717 5.189 -15.171 1.00 96.56 106 GLY A C 1
ATOM 807 O O . GLY A 1 106 ? 11.922 5.100 -14.927 1.00 96.56 106 GLY A O 1
ATOM 808 N N . LEU A 1 107 ? 10.230 6.087 -16.031 1.00 96.25 107 LEU A N 1
ATOM 809 C CA . LEU A 1 107 ? 11.067 6.996 -16.821 1.00 96.25 107 LEU A CA 1
ATOM 810 C C . LEU A 1 107 ? 11.937 7.889 -15.931 1.00 96.25 107 LEU A C 1
ATOM 812 O O . LEU A 1 107 ? 13.101 8.123 -16.247 1.00 96.25 107 LEU A O 1
ATOM 816 N N . ALA A 1 108 ? 11.423 8.335 -14.782 1.00 97.06 108 ALA A N 1
ATOM 817 C CA . ALA A 1 108 ? 12.210 9.091 -13.814 1.00 97.06 108 ALA A CA 1
ATOM 818 C C . ALA A 1 108 ? 13.380 8.268 -13.243 1.00 97.06 108 ALA A C 1
ATOM 820 O O . ALA A 1 108 ? 14.483 8.795 -13.073 1.00 97.06 108 ALA A O 1
ATOM 821 N N . GLY A 1 109 ? 13.160 6.979 -12.961 1.00 97.06 109 GLY A N 1
ATOM 822 C CA . GLY A 1 109 ? 14.208 6.056 -12.512 1.00 97.06 109 GLY A CA 1
ATOM 823 C C . GLY A 1 109 ? 15.275 5.828 -13.580 1.00 97.06 109 GLY A C 1
ATOM 824 O O . GLY A 1 109 ? 16.469 5.912 -13.286 1.00 97.06 109 GLY A O 1
ATOM 825 N N . TYR A 1 110 ? 14.837 5.636 -14.824 1.00 96.69 110 TYR A N 1
ATOM 826 C CA . TYR A 1 110 ? 15.706 5.495 -15.990 1.00 96.69 110 TYR A CA 1
ATOM 827 C C . TYR A 1 110 ? 16.561 6.733 -16.237 1.00 96.69 110 TYR A C 1
ATOM 829 O O . TYR A 1 110 ? 17.789 6.661 -16.232 1.00 96.69 110 TYR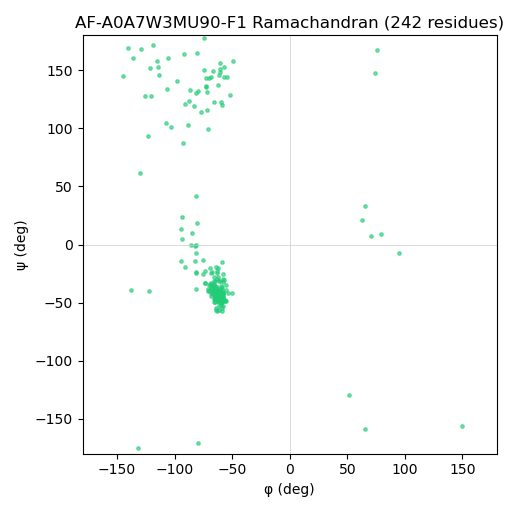 A O 1
ATOM 837 N N . ALA A 1 111 ? 15.922 7.894 -16.382 1.00 96.56 111 ALA A N 1
ATOM 838 C CA . ALA A 1 111 ? 16.602 9.157 -16.634 1.00 96.56 111 ALA A CA 1
ATOM 839 C C . ALA A 1 111 ? 17.585 9.505 -15.506 1.00 96.56 111 ALA A C 1
ATOM 841 O O . ALA A 1 111 ? 18.650 10.059 -15.765 1.00 96.56 111 ALA A O 1
ATOM 842 N N . GLY A 1 112 ? 17.249 9.166 -14.256 1.00 97.94 112 GLY A N 1
ATOM 843 C CA . GLY A 1 112 ? 18.170 9.269 -13.124 1.00 97.94 112 GLY A CA 1
ATOM 844 C C . GLY A 1 112 ? 19.418 8.402 -13.295 1.00 97.94 112 GLY A C 1
ATOM 845 O O . GLY A 1 112 ? 20.526 8.910 -13.149 1.00 97.94 112 GLY A O 1
ATOM 846 N N . GLY A 1 113 ? 19.250 7.127 -13.660 1.00 97.81 113 GLY A N 1
ATOM 847 C CA . GLY A 1 113 ? 20.367 6.213 -13.920 1.00 97.81 113 GLY A CA 1
ATOM 848 C C . GLY A 1 113 ? 21.255 6.663 -15.082 1.00 97.81 113 GLY A C 1
ATOM 849 O O . GLY A 1 113 ? 22.476 6.687 -14.948 1.00 97.81 113 GLY A O 1
ATOM 850 N N . ARG A 1 114 ? 20.654 7.106 -16.194 1.00 97.12 114 ARG A N 1
ATOM 851 C CA . ARG A 1 114 ? 21.393 7.617 -17.362 1.00 97.12 114 ARG A CA 1
ATOM 852 C C . ARG A 1 114 ? 22.208 8.867 -17.031 1.00 97.12 114 ARG A C 1
ATOM 854 O O . ARG A 1 114 ? 23.373 8.937 -17.403 1.00 97.12 114 ARG A O 1
ATOM 861 N N . ARG A 1 115 ? 21.641 9.815 -16.272 1.00 97.88 115 ARG A N 1
ATOM 862 C CA . ARG A 1 115 ? 22.373 11.003 -15.786 1.00 97.88 115 ARG A CA 1
ATOM 863 C C . ARG A 1 115 ? 23.535 10.652 -14.857 1.00 97.88 115 ARG A C 1
ATOM 865 O O . ARG A 1 115 ? 24.505 11.394 -14.809 1.00 97.88 115 ARG A O 1
ATOM 872 N N . ALA A 1 116 ? 23.449 9.527 -14.153 1.00 97.81 116 ALA A N 1
ATOM 873 C CA . ALA A 1 116 ? 24.529 8.992 -13.329 1.00 97.81 116 ALA A CA 1
ATOM 874 C C . ALA A 1 116 ? 25.541 8.132 -14.122 1.00 97.81 116 ALA A C 1
ATOM 876 O O . ALA A 1 116 ? 26.356 7.447 -13.512 1.00 97.81 116 ALA A O 1
ATOM 877 N N . GLY A 1 117 ? 25.482 8.122 -15.460 1.00 97.81 117 GLY A N 1
ATOM 878 C CA . GLY A 1 117 ? 26.423 7.393 -16.319 1.00 97.81 117 GLY A CA 1
ATOM 879 C C . GLY A 1 117 ? 26.162 5.887 -16.447 1.00 97.81 117 GLY A C 1
ATOM 880 O O . GLY A 1 117 ? 26.981 5.172 -17.015 1.00 97.81 117 GLY A O 1
ATOM 881 N N . GLN A 1 118 ? 25.035 5.376 -15.944 1.00 98.19 118 GLN A N 1
ATOM 882 C CA . GLN A 1 118 ? 24.719 3.947 -16.026 1.00 98.19 118 GLN A CA 1
ATOM 883 C C . GLN A 1 118 ? 24.333 3.532 -17.449 1.00 98.19 118 GLN A C 1
ATOM 885 O O . GLN A 1 118 ? 23.615 4.264 -18.135 1.00 98.19 118 GLN A O 1
ATOM 890 N N . ALA A 1 119 ? 24.734 2.326 -17.866 1.00 96.94 119 ALA A N 1
ATOM 891 C CA . ALA A 1 119 ? 24.284 1.708 -19.117 1.00 96.94 119 ALA A CA 1
ATOM 892 C C . ALA A 1 119 ? 22.741 1.587 -19.178 1.00 96.94 119 ALA A C 1
ATOM 894 O O . ALA A 1 119 ? 22.104 1.504 -18.115 1.00 96.94 119 ALA A O 1
ATOM 895 N N . PRO A 1 120 ? 22.126 1.583 -20.379 1.00 95.56 120 PRO A N 1
ATOM 896 C CA . PRO A 1 120 ? 20.670 1.532 -20.547 1.00 95.56 120 PRO A CA 1
ATOM 897 C C . PRO A 1 120 ? 19.997 0.421 -19.737 1.00 95.56 120 PRO A C 1
ATOM 899 O O . PRO A 1 120 ? 18.999 0.664 -19.064 1.00 95.56 120 PRO A O 1
ATOM 902 N N . GLU A 1 121 ? 20.588 -0.769 -19.685 1.00 95.12 121 GLU A N 1
ATOM 903 C CA . GLU A 1 121 ? 20.054 -1.931 -18.973 1.00 95.12 121 GLU A CA 1
ATOM 904 C C . GLU A 1 121 ? 20.015 -1.699 -17.457 1.00 95.12 121 GLU A C 1
ATOM 906 O O . GLU A 1 121 ? 19.040 -2.045 -16.787 1.00 95.12 121 GLU A O 1
ATOM 911 N N . GLN A 1 122 ? 21.063 -1.090 -16.894 1.00 96.88 122 GLN A N 1
ATOM 912 C CA . GLN A 1 122 ? 21.109 -0.753 -15.469 1.00 96.88 122 GLN A CA 1
ATOM 913 C C . GLN A 1 122 ? 20.142 0.387 -15.136 1.00 96.88 122 GLN A C 1
ATOM 915 O O . GLN A 1 122 ? 19.445 0.324 -14.123 1.00 96.88 122 GLN A O 1
ATOM 920 N N . ALA A 1 123 ? 20.043 1.395 -16.001 1.00 96.88 123 ALA A N 1
ATOM 921 C CA . ALA A 1 123 ? 19.065 2.462 -15.843 1.00 96.88 123 ALA A CA 1
ATOM 922 C C . ALA A 1 123 ? 17.622 1.921 -15.925 1.00 96.88 123 ALA A C 1
ATOM 924 O O . ALA A 1 123 ? 16.764 2.319 -15.134 1.00 96.88 123 ALA A O 1
ATOM 925 N N . ALA A 1 124 ? 17.354 0.968 -16.823 1.00 96.19 124 ALA A N 1
ATOM 926 C CA . ALA A 1 124 ? 16.053 0.321 -16.970 1.00 96.19 124 ALA A CA 1
ATOM 927 C C . ALA A 1 124 ? 15.669 -0.476 -15.718 1.00 96.19 124 ALA A C 1
ATOM 929 O O . ALA A 1 124 ? 14.525 -0.391 -15.274 1.00 96.19 124 ALA A O 1
ATOM 930 N N . ARG A 1 125 ? 16.629 -1.156 -15.070 1.00 96.75 125 ARG A N 1
ATOM 931 C CA . ARG A 1 125 ? 16.404 -1.798 -13.760 1.00 96.75 125 ARG A CA 1
ATOM 932 C C . ARG A 1 125 ? 15.938 -0.799 -12.698 1.00 96.75 125 ARG A C 1
ATOM 934 O O . ARG A 1 125 ? 14.993 -1.092 -11.969 1.00 96.75 125 ARG A O 1
ATOM 941 N N . ASN A 1 126 ? 16.527 0.396 -12.638 1.00 97.75 126 ASN A N 1
ATOM 942 C CA . ASN A 1 126 ? 16.067 1.4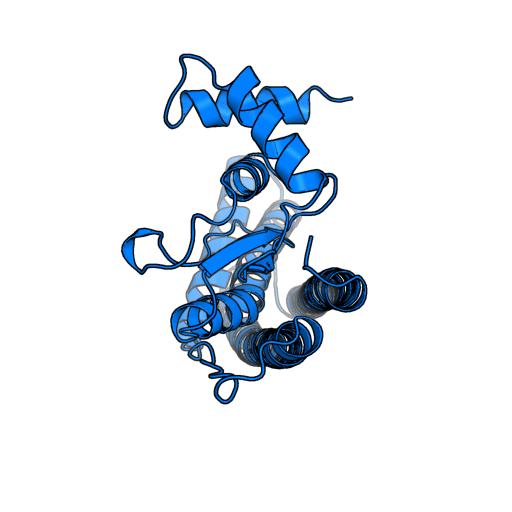37 -11.710 1.00 97.75 126 ASN A CA 1
ATOM 943 C C . ASN A 1 126 ? 14.645 1.910 -12.048 1.00 97.75 126 ASN A C 1
ATOM 945 O O . ASN A 1 126 ? 13.849 2.181 -11.146 1.00 97.75 126 ASN A O 1
ATOM 949 N N . GLY A 1 127 ? 14.325 2.008 -13.343 1.00 96.94 127 GLY A N 1
ATOM 950 C CA . GLY A 1 127 ? 12.975 2.304 -13.817 1.00 96.94 127 GLY A CA 1
ATOM 951 C C . GLY A 1 127 ? 11.963 1.262 -13.344 1.00 96.94 127 GLY A C 1
ATOM 952 O O . GLY A 1 127 ? 10.955 1.623 -12.739 1.00 96.94 127 GLY A O 1
ATOM 953 N N . LEU A 1 128 ? 12.271 -0.025 -13.507 1.00 97.44 128 LEU A N 1
ATOM 954 C CA . LEU A 1 128 ? 11.427 -1.121 -13.029 1.00 97.44 128 LEU A CA 1
ATOM 955 C C . LEU A 1 128 ? 11.201 -1.067 -11.508 1.00 97.44 128 LEU A C 1
ATOM 957 O O . LEU A 1 128 ? 10.070 -1.236 -11.048 1.00 97.44 128 LEU A O 1
ATOM 961 N N . VAL A 1 129 ? 12.242 -0.779 -10.717 1.00 97.94 129 VAL A N 1
ATOM 962 C CA . VAL A 1 129 ? 12.114 -0.616 -9.256 1.00 97.94 129 VAL A CA 1
ATOM 963 C C . VAL A 1 129 ? 11.117 0.496 -8.918 1.00 97.94 129 VAL A C 1
ATOM 965 O O . VAL A 1 129 ? 10.200 0.282 -8.128 1.00 97.94 129 VAL A O 1
ATOM 968 N N . ARG A 1 130 ? 11.222 1.666 -9.560 1.00 98.06 130 ARG A N 1
ATOM 969 C CA . ARG A 1 130 ? 10.283 2.774 -9.312 1.00 98.06 130 ARG A CA 1
ATOM 970 C C . ARG A 1 130 ? 8.863 2.472 -9.785 1.00 98.06 130 ARG A C 1
ATOM 972 O O . ARG A 1 130 ? 7.908 2.752 -9.063 1.00 98.06 130 ARG A O 1
ATOM 979 N N . ALA A 1 131 ? 8.720 1.881 -10.968 1.00 97.94 131 ALA A N 1
ATOM 980 C CA . ALA A 1 131 ? 7.426 1.508 -11.528 1.00 97.94 131 ALA A CA 1
ATOM 981 C C . ALA A 1 131 ? 6.690 0.506 -10.621 1.00 97.94 131 ALA A C 1
ATOM 983 O O . ALA A 1 131 ? 5.524 0.714 -10.282 1.00 97.94 131 ALA A O 1
ATOM 984 N N . THR A 1 132 ? 7.380 -0.541 -10.157 1.00 98.31 132 THR A N 1
ATOM 985 C CA . THR A 1 132 ? 6.814 -1.547 -9.239 1.00 98.31 132 THR A CA 1
ATOM 986 C C . THR A 1 132 ? 6.517 -0.976 -7.850 1.00 98.31 132 THR A C 1
ATOM 988 O O . THR A 1 132 ? 5.503 -1.326 -7.240 1.00 98.31 132 THR A O 1
ATOM 991 N N . GLY A 1 133 ? 7.334 -0.042 -7.356 1.00 97.75 133 GLY A N 1
ATOM 992 C CA . GLY A 1 133 ? 7.066 0.694 -6.119 1.00 97.75 133 GLY A CA 1
ATOM 993 C C . GLY A 1 133 ? 5.769 1.492 -6.167 1.00 97.75 133 GLY A C 1
ATOM 994 O O . GLY A 1 133 ? 4.913 1.352 -5.289 1.00 97.75 133 GLY A O 1
ATOM 995 N N . THR A 1 134 ? 5.586 2.267 -7.236 1.00 98.25 134 THR A N 1
ATOM 996 C CA . THR A 1 134 ? 4.351 3.018 -7.473 1.00 98.25 134 THR A CA 1
ATOM 997 C C . THR A 1 134 ? 3.158 2.080 -7.664 1.00 98.25 134 THR A C 1
ATOM 999 O O . THR A 1 134 ? 2.129 2.264 -7.014 1.00 98.25 134 THR A O 1
ATOM 1002 N N . ALA A 1 135 ? 3.300 1.019 -8.463 1.00 98.25 135 ALA A N 1
ATOM 1003 C CA . ALA A 1 135 ? 2.237 0.044 -8.696 1.00 98.25 135 ALA A CA 1
ATOM 1004 C C . ALA A 1 135 ? 1.754 -0.630 -7.401 1.00 98.25 135 ALA A C 1
ATOM 1006 O O . ALA A 1 135 ? 0.556 -0.649 -7.115 1.00 98.25 135 ALA A O 1
ATOM 1007 N N . THR A 1 136 ? 2.672 -1.130 -6.569 1.00 98.00 136 THR A N 1
ATOM 1008 C CA . THR A 1 136 ? 2.318 -1.769 -5.290 1.00 98.00 136 THR A CA 1
ATOM 1009 C C . THR A 1 136 ? 1.656 -0.790 -4.322 1.00 98.00 136 THR A C 1
ATOM 1011 O O . THR A 1 136 ? 0.679 -1.149 -3.664 1.00 98.00 136 THR A O 1
ATOM 1014 N N . ARG A 1 137 ? 2.094 0.477 -4.272 1.00 97.12 137 ARG A N 1
ATOM 1015 C CA . ARG A 1 137 ? 1.403 1.525 -3.501 1.00 97.12 137 ARG A CA 1
ATOM 1016 C C . ARG A 1 137 ? -0.037 1.729 -3.986 1.00 97.12 137 ARG A C 1
ATOM 1018 O O . ARG A 1 137 ? -0.950 1.836 -3.161 1.00 97.12 137 ARG A O 1
ATOM 1025 N N . MET A 1 138 ? -0.260 1.766 -5.298 1.00 97.94 138 MET A N 1
ATOM 1026 C CA . MET A 1 138 ? -1.590 1.932 -5.898 1.00 97.94 138 MET A CA 1
ATOM 1027 C C . MET A 1 138 ? -2.502 0.722 -5.661 1.00 97.94 138 MET A C 1
ATOM 1029 O O . MET A 1 138 ? -3.681 0.909 -5.359 1.00 97.94 138 MET A O 1
ATOM 1033 N N . VAL A 1 139 ? -1.959 -0.497 -5.696 1.00 98.44 139 VAL A N 1
ATOM 1034 C CA . VAL A 1 139 ? -2.687 -1.719 -5.320 1.00 98.44 139 VAL A CA 1
ATOM 1035 C C . VAL A 1 139 ? -3.086 -1.675 -3.846 1.00 98.44 139 VAL A C 1
ATOM 1037 O O . VAL A 1 139 ? -4.274 -1.696 -3.528 1.00 98.44 139 VAL A O 1
ATOM 1040 N N . LEU A 1 140 ? -2.113 -1.524 -2.942 1.00 98.06 140 LEU A N 1
ATOM 1041 C CA . LEU A 1 140 ? -2.348 -1.584 -1.495 1.00 98.06 140 LEU A CA 1
ATOM 1042 C C . LEU A 1 140 ? -3.186 -0.419 -0.963 1.00 98.06 140 LEU A C 1
ATOM 1044 O O . LEU A 1 140 ? -3.816 -0.531 0.090 1.00 98.06 140 LEU A O 1
ATOM 1048 N N . SER A 1 141 ? -3.211 0.719 -1.663 1.00 97.12 141 SER A N 1
ATOM 1049 C CA . SER A 1 141 ? -4.125 1.804 -1.300 1.00 97.12 141 SER A CA 1
ATOM 1050 C C . SER A 1 141 ? -5.601 1.419 -1.454 1.00 97.12 141 SER A C 1
ATOM 1052 O O . SER A 1 141 ? -6.424 2.032 -0.789 1.00 97.12 141 SER A O 1
ATOM 1054 N N . GLY A 1 142 ? -5.950 0.382 -2.229 1.00 98.00 142 GLY A N 1
ATOM 1055 C CA . GLY A 1 142 ? -7.318 -0.147 -2.286 1.00 98.00 142 GLY A CA 1
ATOM 1056 C C . GLY A 1 142 ? -7.775 -0.668 -0.925 1.00 98.00 142 GLY A C 1
ATOM 1057 O O . GLY A 1 142 ? -8.779 -0.202 -0.386 1.00 98.00 142 GLY A O 1
ATOM 1058 N N . GLY A 1 143 ? -6.987 -1.558 -0.317 1.00 98.19 143 GLY A N 1
ATOM 1059 C CA . GLY A 1 143 ? -7.248 -2.069 1.027 1.00 98.19 143 GLY A CA 1
ATOM 1060 C C . GLY A 1 143 ? -7.160 -0.995 2.108 1.00 98.19 143 GLY A C 1
ATOM 1061 O O . GLY A 1 143 ? -8.043 -0.892 2.955 1.00 98.19 143 GLY A O 1
ATOM 1062 N N . ARG A 1 144 ? -6.134 -0.137 2.052 1.00 97.38 144 ARG A N 1
ATOM 1063 C CA . ARG A 1 144 ? -5.939 0.933 3.048 1.00 97.38 144 ARG A CA 1
ATOM 1064 C C . ARG A 1 144 ? -7.088 1.940 3.065 1.00 97.38 144 ARG A C 1
ATOM 1066 O O . ARG A 1 144 ? -7.557 2.287 4.143 1.00 97.38 144 ARG A O 1
ATOM 1073 N N . THR A 1 145 ? -7.530 2.404 1.894 1.00 96.94 145 THR A N 1
ATOM 1074 C CA . THR A 1 145 ? -8.670 3.324 1.777 1.00 96.94 145 THR A CA 1
ATOM 1075 C C . THR A 1 145 ? -9.949 2.643 2.245 1.00 96.94 145 THR A C 1
ATOM 1077 O O . THR A 1 145 ? -10.632 3.199 3.095 1.00 96.94 145 THR A O 1
ATOM 1080 N N . THR A 1 146 ? -10.209 1.411 1.791 1.00 98.06 146 THR A N 1
ATOM 1081 C CA . THR A 1 146 ? -11.402 0.647 2.195 1.00 98.06 146 THR A CA 1
ATOM 1082 C C . THR A 1 146 ? -11.497 0.513 3.712 1.00 98.06 146 THR A C 1
ATOM 1084 O O . THR A 1 146 ? -12.529 0.808 4.308 1.00 98.06 146 THR A O 1
ATOM 1087 N N . LEU A 1 147 ? -10.399 0.123 4.362 1.00 97.00 147 LEU A N 1
ATOM 1088 C CA . LEU A 1 147 ? -10.364 -0.049 5.810 1.00 97.00 147 LEU A CA 1
ATOM 1089 C C . LEU A 1 147 ? -10.564 1.275 6.557 1.00 97.00 147 LEU A C 1
ATOM 1091 O O . LEU A 1 147 ? -11.397 1.351 7.454 1.00 97.00 147 LEU A O 1
ATOM 1095 N N . VAL A 1 148 ? -9.823 2.325 6.189 1.00 95.31 148 VAL A N 1
ATOM 1096 C CA . VAL A 1 148 ? -9.899 3.623 6.881 1.00 95.31 148 VAL A CA 1
ATOM 1097 C C . VAL A 1 148 ? -11.259 4.292 6.694 1.00 95.31 148 VAL A C 1
ATOM 1099 O O . VAL A 1 148 ? -11.779 4.874 7.645 1.00 95.31 148 VAL A O 1
ATOM 1102 N N . ASP A 1 149 ? -11.853 4.201 5.506 1.00 95.56 149 ASP A N 1
ATOM 1103 C CA . ASP A 1 149 ? -13.164 4.794 5.249 1.00 95.56 149 ASP A CA 1
ATOM 1104 C C . ASP A 1 149 ? -14.291 3.986 5.912 1.00 95.56 149 ASP A C 1
ATOM 1106 O O . ASP A 1 149 ? -15.228 4.588 6.436 1.00 95.56 149 ASP A O 1
ATOM 1110 N N . SER A 1 150 ? -14.157 2.657 6.013 1.00 96.06 150 SER A N 1
ATOM 1111 C CA . SER A 1 150 ? -15.077 1.821 6.805 1.00 96.06 150 SER A CA 1
ATOM 1112 C C . SER A 1 150 ? -15.004 2.166 8.297 1.00 96.06 150 SER A C 1
ATOM 1114 O O . SER A 1 150 ? -16.027 2.400 8.933 1.00 96.06 150 SER A O 1
ATOM 1116 N N . VAL A 1 151 ? -13.793 2.315 8.850 1.00 94.69 151 VAL A N 1
ATOM 1117 C CA . VAL A 1 151 ? -13.587 2.774 10.236 1.00 94.69 151 VAL A CA 1
ATOM 1118 C C . VAL A 1 151 ? -14.167 4.172 10.463 1.00 94.69 151 VAL A C 1
ATOM 1120 O O . VAL A 1 151 ? -14.729 4.440 11.520 1.00 94.69 151 VAL A O 1
ATOM 1123 N N . ARG A 1 152 ? -14.053 5.079 9.485 1.00 92.81 152 ARG A N 1
ATOM 1124 C CA . ARG A 1 152 ? -14.636 6.426 9.581 1.00 92.81 152 ARG A CA 1
ATOM 1125 C C . ARG A 1 152 ? -16.166 6.390 9.596 1.00 92.81 152 ARG A C 1
ATOM 1127 O O . ARG A 1 152 ? -16.772 7.202 10.292 1.00 92.81 152 ARG A O 1
ATOM 1134 N N . ALA A 1 153 ? -16.773 5.497 8.818 1.00 93.12 153 ALA A N 1
ATOM 1135 C CA . ALA A 1 153 ? -18.221 5.323 8.765 1.00 93.12 153 ALA A CA 1
ATOM 1136 C C . ALA A 1 153 ? -18.787 4.628 10.021 1.00 93.12 153 ALA A C 1
ATOM 1138 O O . ALA A 1 153 ? -19.964 4.797 10.338 1.00 93.12 153 ALA A O 1
ATOM 1139 N N . ASP A 1 154 ? -17.959 3.879 10.754 1.00 93.38 154 ASP A N 1
ATOM 1140 C CA . ASP A 1 154 ? -18.351 3.167 11.968 1.00 93.38 154 ASP A CA 1
ATOM 1141 C C . ASP A 1 154 ? -18.465 4.102 13.178 1.00 93.38 154 ASP A C 1
ATOM 1143 O O . ASP A 1 154 ? -17.479 4.639 13.694 1.00 93.38 154 ASP A O 1
ATOM 1147 N N . ARG A 1 155 ? -19.692 4.264 13.683 1.00 91.81 155 ARG A N 1
ATOM 1148 C CA . ARG A 1 155 ? -19.962 5.089 14.869 1.00 91.81 155 ARG A CA 1
ATOM 1149 C C . ARG A 1 155 ? -19.284 4.542 16.127 1.00 91.81 155 ARG A C 1
ATOM 1151 O O . ARG A 1 155 ? -18.875 5.344 16.967 1.00 91.81 155 ARG A O 1
ATOM 1158 N N . GLN A 1 156 ? -19.097 3.223 16.209 1.00 92.50 156 GLN A N 1
ATOM 1159 C CA . GLN A 1 156 ? -18.495 2.556 17.365 1.00 92.50 156 GLN A CA 1
ATOM 1160 C C . GLN A 1 156 ? -16.965 2.621 17.351 1.00 92.50 156 GLN A C 1
ATOM 1162 O O . GLN A 1 156 ? -16.335 2.552 18.409 1.00 92.50 156 GLN A O 1
ATOM 1167 N N . ALA A 1 157 ? -16.346 2.775 16.177 1.00 92.50 157 ALA A N 1
ATOM 1168 C CA . ALA A 1 157 ? -14.896 2.863 16.076 1.00 92.50 157 ALA A CA 1
ATOM 1169 C C . ALA A 1 157 ? -14.399 4.203 16.630 1.00 92.50 157 ALA A C 1
ATOM 1171 O O . ALA A 1 157 ? -14.893 5.265 16.270 1.00 92.50 157 ALA A O 1
ATOM 1172 N N . LEU A 1 158 ? -13.391 4.190 17.495 1.00 91.44 158 LEU A N 1
ATOM 1173 C CA . LEU A 1 158 ? -12.744 5.394 18.034 1.00 91.44 158 LEU A CA 1
ATOM 1174 C C . LEU A 1 158 ? -11.686 5.966 17.082 1.00 91.44 158 LEU A C 1
ATOM 1176 O O . LEU A 1 158 ? -11.278 7.116 17.229 1.00 91.44 158 LEU A O 1
ATOM 1180 N N . GLY A 1 159 ? -11.293 5.186 16.081 1.00 92.19 159 GLY A N 1
ATOM 1181 C CA . GLY A 1 159 ? -10.317 5.538 15.065 1.00 92.19 159 GLY A CA 1
ATOM 1182 C C . GLY A 1 159 ? -9.592 4.290 14.586 1.00 92.19 159 GLY A C 1
ATOM 1183 O O . GLY A 1 159 ? -10.095 3.175 14.718 1.00 92.19 159 GLY A O 1
ATOM 1184 N N . TRP A 1 160 ? -8.395 4.475 14.052 1.00 93.81 160 TRP A N 1
ATOM 1185 C CA . TRP A 1 160 ? -7.480 3.395 13.713 1.00 93.81 160 TRP A CA 1
ATOM 1186 C C . TRP A 1 160 ? -6.058 3.737 14.148 1.00 93.81 160 TRP A C 1
ATOM 1188 O O . TRP A 1 160 ? -5.716 4.902 14.355 1.00 93.81 160 TRP A O 1
ATOM 1198 N N . ILE A 1 161 ? -5.221 2.713 14.262 1.00 93.25 161 ILE A N 1
ATOM 1199 C CA . ILE A 1 161 ? -3.772 2.838 14.432 1.00 93.25 161 ILE A CA 1
ATOM 1200 C C . ILE A 1 161 ? -3.048 2.271 13.222 1.00 93.25 161 ILE A C 1
ATOM 1202 O O . ILE A 1 161 ? -3.542 1.371 12.542 1.00 93.25 161 ILE A O 1
ATOM 1206 N N . ARG A 1 162 ? -1.850 2.784 12.943 1.00 93.62 162 ARG A N 1
ATOM 1207 C CA . ARG A 1 162 ? -0.995 2.213 11.903 1.00 93.62 162 ARG A CA 1
ATOM 1208 C C . ARG A 1 162 ? -0.272 0.977 12.421 1.00 93.62 162 ARG A C 1
ATOM 1210 O O . ARG A 1 162 ? 0.390 1.043 13.452 1.00 93.62 162 ARG A O 1
ATOM 1217 N N . ILE A 1 163 ? -0.313 -0.094 11.638 1.00 94.12 163 ILE A N 1
ATOM 1218 C CA . ILE A 1 163 ? 0.414 -1.335 11.890 1.00 94.12 163 ILE A CA 1
ATOM 1219 C C . ILE A 1 163 ? 1.588 -1.452 10.915 1.00 94.12 163 ILE A C 1
ATOM 1221 O O . ILE A 1 163 ? 1.465 -1.216 9.707 1.00 94.12 163 ILE A O 1
ATOM 1225 N N . VAL A 1 164 ? 2.746 -1.802 11.465 1.00 92.12 164 VAL A N 1
ATOM 1226 C CA . VAL A 1 164 ? 4.041 -1.914 10.782 1.00 92.12 164 VAL A CA 1
ATOM 1227 C C . VAL A 1 164 ? 4.693 -3.271 11.079 1.00 92.12 164 VAL A C 1
ATOM 1229 O O . VAL A 1 164 ? 4.211 -4.005 11.937 1.00 92.12 164 VAL A O 1
ATOM 1232 N N . ASP A 1 165 ? 5.749 -3.635 10.347 1.00 85.88 165 ASP A N 1
ATOM 1233 C CA . ASP A 1 165 ? 6.612 -4.774 10.712 1.00 85.88 165 ASP A CA 1
ATOM 1234 C C . ASP A 1 165 ? 7.611 -4.382 11.810 1.00 85.88 165 ASP A C 1
ATOM 1236 O O . ASP A 1 165 ? 7.529 -3.314 12.416 1.00 85.88 165 ASP A O 1
ATOM 1240 N N . ALA A 1 166 ? 8.555 -5.287 12.073 1.00 83.44 166 ALA A N 1
ATOM 1241 C CA . ALA A 1 166 ? 9.684 -5.076 12.958 1.00 83.44 166 ALA A CA 1
ATOM 1242 C C . ALA A 1 166 ? 10.727 -4.080 12.412 1.00 83.44 166 ALA A C 1
ATOM 1244 O O . ALA A 1 166 ? 11.485 -3.538 13.216 1.00 83.44 166 ALA A O 1
ATOM 1245 N N . ASN A 1 167 ? 10.763 -3.815 11.095 1.00 85.00 167 ASN A N 1
ATOM 1246 C CA . ASN A 1 167 ? 11.733 -2.906 10.471 1.00 85.00 167 ASN A CA 1
ATOM 1247 C C . ASN A 1 167 ? 11.077 -1.855 9.544 1.00 85.00 167 ASN A C 1
ATOM 1249 O O . ASN A 1 167 ? 11.343 -1.817 8.338 1.00 85.00 167 ASN A O 1
ATOM 1253 N N . PRO A 1 168 ? 10.200 -0.988 10.080 1.00 88.94 168 PRO A N 1
ATOM 1254 C CA . PRO A 1 168 ? 9.545 0.036 9.286 1.00 88.94 168 PRO A CA 1
ATOM 1255 C C . PRO A 1 168 ? 10.493 1.172 8.933 1.00 88.94 168 PRO A C 1
ATOM 1257 O O . PRO A 1 168 ? 11.320 1.594 9.739 1.00 88.94 168 PRO A O 1
ATOM 1260 N N . CYS A 1 169 ? 10.257 1.804 7.782 1.00 89.81 169 CYS A N 1
ATOM 1261 C CA . CYS A 1 169 ? 10.897 3.083 7.500 1.00 89.81 169 CYS A CA 1
ATOM 1262 C C . CYS A 1 169 ? 10.492 4.146 8.542 1.00 89.81 169 CYS A C 1
ATOM 1264 O O . CYS A 1 169 ? 9.391 4.111 9.108 1.00 89.81 169 CYS A O 1
ATOM 1266 N N . ALA A 1 170 ? 11.333 5.168 8.711 1.00 91.75 170 ALA A N 1
ATOM 1267 C CA . ALA A 1 170 ? 11.125 6.231 9.694 1.00 91.75 170 ALA A CA 1
ATOM 1268 C C . ALA A 1 170 ? 9.773 6.952 9.582 1.00 91.75 170 ALA A C 1
ATOM 1270 O O . ALA A 1 170 ? 9.182 7.328 10.591 1.00 91.75 170 ALA A O 1
ATOM 1271 N N . PHE A 1 171 ? 9.251 7.127 8.365 1.00 89.69 171 PHE A N 1
ATOM 1272 C CA . PHE A 1 171 ? 7.951 7.766 8.161 1.00 89.69 171 PHE A CA 1
ATOM 1273 C C . PHE A 1 171 ? 6.796 6.897 8.673 1.00 89.69 171 PHE A C 1
ATOM 1275 O O . PHE A 1 171 ? 5.899 7.386 9.358 1.00 89.69 171 PHE A O 1
ATOM 1282 N N . CYS A 1 172 ? 6.820 5.599 8.376 1.00 90.56 172 CYS A N 1
ATOM 1283 C CA . CYS A 1 172 ? 5.792 4.668 8.830 1.00 90.56 172 CYS A CA 1
ATOM 1284 C C . CYS A 1 172 ? 5.888 4.403 10.330 1.00 90.56 172 CYS A C 1
ATOM 1286 O O . CYS A 1 172 ? 4.854 4.355 10.991 1.00 90.56 172 CYS A O 1
ATOM 1288 N N . ALA A 1 173 ? 7.107 4.315 10.859 1.00 92.88 173 ALA A N 1
ATOM 1289 C CA . ALA A 1 173 ? 7.381 4.230 12.285 1.00 92.88 173 ALA A CA 1
ATOM 1290 C C . ALA A 1 173 ? 6.847 5.460 13.042 1.00 92.88 173 ALA A C 1
ATOM 1292 O O . ALA A 1 173 ? 6.160 5.306 14.047 1.00 92.88 173 ALA A O 1
ATOM 1293 N N . MET A 1 174 ? 7.070 6.669 12.509 1.00 92.88 174 MET A N 1
ATOM 1294 C CA . MET A 1 174 ? 6.508 7.911 13.054 1.00 92.88 174 MET A CA 1
ATOM 1295 C C . MET A 1 174 ? 4.977 7.897 13.029 1.00 92.88 174 MET A C 1
ATOM 1297 O O . MET A 1 174 ? 4.333 8.356 13.960 1.00 92.88 174 MET A O 1
ATOM 1301 N N . LEU A 1 175 ? 4.349 7.433 11.949 1.00 91.62 175 LEU A N 1
ATOM 1302 C CA . LEU A 1 175 ? 2.885 7.378 11.907 1.00 91.62 175 LEU A CA 1
ATOM 1303 C C . LEU A 1 175 ? 2.329 6.316 12.872 1.00 91.62 175 LEU A C 1
ATOM 1305 O O . LEU A 1 175 ? 1.285 6.527 13.479 1.00 91.62 175 LEU A O 1
ATOM 1309 N N . ALA A 1 176 ? 3.035 5.200 13.061 1.00 92.44 176 ALA A N 1
ATOM 1310 C CA . ALA A 1 176 ? 2.681 4.176 14.043 1.00 92.44 176 ALA A CA 1
ATOM 1311 C C . ALA A 1 176 ? 2.857 4.638 15.499 1.00 92.44 176 ALA A C 1
ATOM 1313 O O . ALA A 1 176 ? 2.156 4.128 16.375 1.00 92.44 176 ALA A O 1
ATOM 1314 N N . SER A 1 177 ? 3.731 5.617 15.754 1.00 91.56 177 SER A N 1
ATOM 1315 C CA . SER A 1 177 ? 3.990 6.156 17.092 1.00 91.56 177 SER A CA 1
ATOM 1316 C C . SER A 1 177 ? 2.882 7.074 17.622 1.00 91.56 177 SER A C 1
ATOM 1318 O O . SER A 1 177 ? 2.870 7.367 18.808 1.00 91.56 177 SER A O 1
ATOM 1320 N N . ARG A 1 178 ? 1.937 7.522 16.779 1.00 88.62 178 ARG A N 1
ATOM 1321 C CA . ARG A 1 178 ? 0.906 8.505 17.171 1.00 88.62 178 ARG A CA 1
ATOM 1322 C C . ARG A 1 178 ? -0.298 7.928 17.919 1.00 88.62 178 ARG A C 1
ATOM 1324 O O . ARG A 1 178 ? -1.164 8.693 18.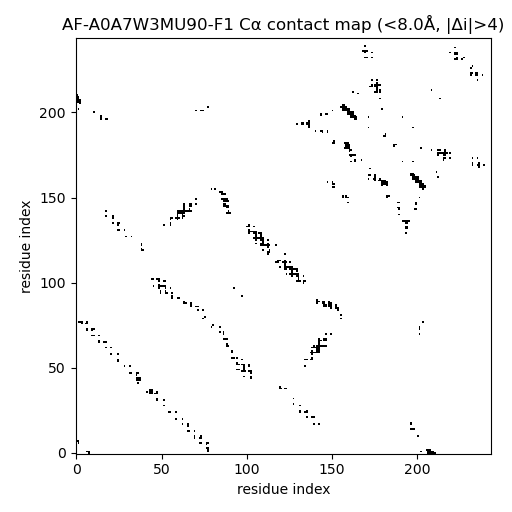328 1.00 88.62 178 ARG A O 1
ATOM 1331 N N . GLY A 1 179 ? -0.407 6.607 18.039 1.00 82.19 179 GLY A N 1
ATOM 1332 C CA . GLY A 1 179 ? -1.583 5.977 18.641 1.00 82.19 179 GLY A CA 1
ATOM 1333 C C . GLY A 1 179 ? -2.878 6.193 17.831 1.00 82.19 179 GLY A C 1
ATOM 1334 O O . GLY A 1 179 ? -2.816 6.420 16.617 1.00 82.19 179 GLY A O 1
ATOM 1335 N N . PRO A 1 180 ? -4.064 6.064 18.461 1.00 80.81 180 PRO A N 1
ATOM 1336 C CA . PRO A 1 180 ? -5.369 5.982 17.790 1.00 80.81 180 PRO A CA 1
ATOM 1337 C C . PRO A 1 180 ? -5.940 7.352 17.394 1.00 80.81 180 PRO A C 1
ATOM 1339 O O . PRO A 1 180 ? -7.123 7.627 17.564 1.00 80.81 180 PRO A O 1
ATOM 1342 N N . VAL A 1 181 ? -5.101 8.246 16.873 1.00 77.94 181 VAL A N 1
ATOM 1343 C CA . VAL A 1 181 ? -5.488 9.633 16.564 1.00 77.94 181 VAL A CA 1
ATOM 1344 C C . VAL A 1 181 ? -6.211 9.785 15.226 1.00 77.94 181 VAL A C 1
ATOM 1346 O O . VAL A 1 181 ? -6.575 10.897 14.853 1.00 77.94 181 VAL A O 1
ATOM 1349 N N . TYR A 1 182 ? -6.410 8.702 14.475 1.00 73.19 182 TYR A N 1
ATOM 1350 C CA . TYR A 1 182 ? -6.924 8.759 13.112 1.00 73.19 182 TYR A CA 1
ATOM 1351 C C . TYR A 1 182 ? -8.402 8.357 13.052 1.00 73.19 182 TYR A C 1
ATOM 1353 O O . TYR A 1 182 ? -8.733 7.176 13.048 1.00 73.19 182 TYR A O 1
ATOM 1361 N N . LYS A 1 183 ? -9.307 9.338 12.973 1.00 71.62 183 LYS A N 1
ATOM 1362 C CA . LYS A 1 183 ? -10.749 9.091 12.743 1.00 71.62 183 LYS A CA 1
ATOM 1363 C C . LYS A 1 183 ? -11.371 10.078 11.754 1.00 71.62 183 LYS A C 1
ATOM 1365 O O . LYS A 1 183 ? -12.172 9.693 10.907 1.00 71.62 183 LYS A O 1
ATOM 1370 N N . SER A 1 184 ? -10.993 11.354 11.808 1.00 63.59 184 SER A N 1
ATOM 1371 C CA . SER A 1 184 ? -11.641 12.412 11.021 1.00 63.59 184 SER A CA 1
ATOM 1372 C C . SER A 1 184 ? -10.969 12.666 9.666 1.00 63.59 184 SER A C 1
ATOM 1374 O O . SER A 1 184 ? -9.808 12.315 9.443 1.00 63.59 184 SER A O 1
ATOM 1376 N N . ALA A 1 185 ? -11.675 13.353 8.760 1.00 60.72 185 ALA A N 1
ATOM 1377 C CA . ALA A 1 185 ? -11.094 13.850 7.507 1.00 60.72 185 ALA A CA 1
ATOM 1378 C C . ALA A 1 185 ? -9.882 14.777 7.752 1.00 60.72 185 ALA A C 1
ATOM 1380 O O . ALA A 1 185 ? -8.926 14.765 6.980 1.00 60.72 185 ALA A O 1
ATOM 1381 N N . ARG A 1 186 ? -9.870 15.503 8.884 1.00 54.12 186 ARG A N 1
ATOM 1382 C CA . ARG A 1 186 ? -8.770 16.389 9.311 1.00 54.12 186 ARG A CA 1
ATOM 1383 C C . ARG A 1 186 ? -7.458 15.642 9.568 1.00 54.12 186 ARG A C 1
ATOM 1385 O O . ARG A 1 186 ? -6.391 16.234 9.461 1.00 54.12 186 ARG A O 1
ATOM 1392 N N . THR A 1 187 ? -7.525 14.347 9.879 1.00 60.03 187 THR A N 1
ATOM 1393 C CA . THR A 1 187 ? -6.335 13.500 10.092 1.00 60.03 187 THR A CA 1
ATOM 1394 C C . THR A 1 187 ? -5.766 12.911 8.793 1.00 60.03 187 THR A C 1
ATOM 1396 O O . THR A 1 187 ? -4.726 12.256 8.828 1.00 60.03 187 THR A O 1
ATOM 1399 N N . GLY A 1 188 ? -6.394 13.211 7.645 1.00 60.25 188 GLY A N 1
ATOM 1400 C CA . GLY A 1 188 ? -5.979 12.765 6.316 1.00 60.25 188 GLY A CA 1
ATOM 1401 C C . GLY A 1 188 ? -6.307 11.295 6.023 1.00 60.25 188 GLY A C 1
ATOM 1402 O O . GLY A 1 188 ? -6.676 10.521 6.905 1.00 60.25 188 GLY A O 1
ATOM 1403 N N . GLY A 1 189 ? -6.199 10.905 4.749 1.00 74.25 189 GLY A N 1
ATOM 1404 C CA . GLY A 1 189 ? -6.260 9.499 4.329 1.00 74.25 189 GLY A CA 1
ATOM 1405 C C . GLY A 1 189 ? -4.981 8.723 4.674 1.00 74.25 189 GLY A C 1
ATOM 1406 O O . GLY A 1 189 ? -4.001 9.282 5.170 1.00 74.25 189 GLY A O 1
ATOM 1407 N N . PHE A 1 190 ? -4.955 7.422 4.380 1.00 88.31 190 PHE A N 1
ATOM 1408 C CA . PHE A 1 190 ? -3.789 6.582 4.660 1.00 88.31 190 PHE A CA 1
ATOM 1409 C C . PHE A 1 190 ? -2.610 6.915 3.725 1.00 88.31 190 PHE A C 1
ATOM 1411 O O . PHE A 1 190 ? -2.532 6.431 2.598 1.00 88.31 190 PHE A O 1
ATOM 1418 N N . GLN A 1 191 ? -1.654 7.710 4.210 1.00 86.94 191 GLN A N 1
ATOM 1419 C CA . GLN A 1 191 ? -0.440 8.060 3.460 1.00 86.94 191 GLN A CA 1
ATOM 1420 C C . GLN A 1 191 ? 0.617 6.954 3.554 1.00 86.94 191 GLN A C 1
ATOM 1422 O O . GLN A 1 191 ? 0.947 6.496 4.651 1.00 86.94 191 GLN A O 1
ATOM 1427 N N . ALA A 1 192 ? 1.179 6.525 2.428 1.00 88.25 192 ALA A N 1
ATOM 1428 C CA . ALA A 1 192 ? 2.218 5.497 2.386 1.00 88.25 192 ALA A CA 1
ATOM 1429 C C . ALA A 1 192 ? 3.223 5.785 1.269 1.00 88.25 192 ALA A C 1
ATOM 1431 O O . ALA A 1 192 ? 2.846 6.277 0.208 1.00 88.25 192 ALA A O 1
ATOM 1432 N N . HIS A 1 193 ? 4.488 5.453 1.517 1.00 88.56 193 HIS A N 1
ATOM 1433 C CA . HIS A 1 193 ? 5.526 5.474 0.491 1.00 88.56 193 HIS A CA 1
ATOM 1434 C C . HIS A 1 193 ? 5.466 4.204 -0.371 1.00 88.56 193 HIS A C 1
ATOM 1436 O O . HIS A 1 193 ? 4.848 3.200 0.007 1.00 88.56 193 HIS A O 1
ATOM 1442 N N . ASP A 1 194 ? 6.137 4.259 -1.517 1.00 92.44 194 ASP A N 1
ATOM 1443 C CA . ASP A 1 194 ? 6.376 3.105 -2.383 1.00 92.44 194 ASP A CA 1
ATOM 1444 C C . ASP A 1 194 ? 7.101 1.994 -1.609 1.00 92.44 194 ASP A C 1
ATOM 1446 O O . ASP A 1 194 ? 7.928 2.276 -0.743 1.00 92.44 194 ASP A O 1
ATOM 1450 N N . HIS A 1 195 ? 6.786 0.730 -1.894 1.00 88.19 195 HIS A N 1
ATOM 1451 C CA . HIS A 1 195 ? 7.351 -0.439 -1.198 1.00 88.19 195 HIS A CA 1
ATOM 1452 C C . HIS A 1 195 ? 7.035 -0.534 0.317 1.00 88.19 195 HIS A C 1
ATOM 1454 O O . HIS A 1 195 ? 7.726 -1.239 1.048 1.00 88.19 195 HIS A O 1
ATOM 1460 N N . CYS A 1 196 ? 5.986 0.135 0.826 1.00 90.56 196 CYS A N 1
ATOM 1461 C CA . CYS A 1 196 ? 5.513 -0.080 2.206 1.00 90.56 196 CYS A CA 1
ATOM 1462 C C . CYS A 1 196 ? 4.516 -1.242 2.312 1.00 90.56 196 CYS A C 1
ATOM 1464 O O . CYS A 1 196 ? 3.496 -1.232 1.620 1.00 90.56 196 CYS A O 1
ATOM 1466 N N . GLY A 1 197 ? 4.707 -2.137 3.289 1.00 90.06 197 GLY A N 1
ATOM 1467 C CA . GLY A 1 197 ? 3.733 -3.164 3.707 1.00 90.06 197 GLY A CA 1
ATOM 1468 C C . GLY A 1 197 ? 2.831 -2.765 4.889 1.00 90.06 197 GLY A C 1
ATOM 1469 O O . GLY A 1 197 ? 2.217 -3.616 5.523 1.00 90.06 197 GLY A O 1
ATOM 1470 N N . CYS A 1 198 ? 2.792 -1.481 5.250 1.00 93.62 198 CYS A N 1
ATOM 1471 C CA . CYS A 1 198 ? 2.025 -0.962 6.385 1.00 93.62 198 CYS A CA 1
ATOM 1472 C C . CYS A 1 198 ? 0.503 -0.997 6.145 1.00 93.62 198 CYS A C 1
ATOM 1474 O O . CYS A 1 198 ? 0.043 -0.693 5.037 1.00 93.62 198 CYS A O 1
ATOM 1476 N N . THR A 1 199 ? -0.268 -1.296 7.192 1.00 95.00 199 THR A N 1
ATOM 1477 C CA . THR A 1 199 ? -1.745 -1.369 7.191 1.00 95.00 199 THR A CA 1
ATOM 1478 C C . THR A 1 199 ? -2.330 -0.593 8.377 1.00 95.00 199 THR A C 1
ATOM 1480 O O . THR A 1 199 ? -1.600 0.115 9.079 1.00 95.00 199 THR A O 1
ATOM 1483 N N . ALA A 1 200 ? -3.649 -0.657 8.567 1.00 94.75 200 ALA A N 1
ATOM 1484 C CA . ALA A 1 200 ? -4.338 -0.087 9.721 1.00 94.75 200 ALA A CA 1
ATOM 1485 C C . ALA A 1 200 ? -4.984 -1.195 10.568 1.00 94.75 200 ALA A C 1
ATOM 1487 O O . ALA A 1 200 ? -5.251 -2.279 10.057 1.00 94.75 200 ALA A O 1
ATOM 1488 N N . GLU A 1 201 ? -5.238 -0.897 11.838 1.00 95.75 201 GLU A N 1
ATOM 1489 C CA . GLU A 1 201 ? -6.055 -1.694 12.761 1.00 95.75 201 GLU A CA 1
ATOM 1490 C C . GLU A 1 201 ? -7.139 -0.776 13.350 1.00 95.75 201 GLU A C 1
ATOM 1492 O O . GLU A 1 201 ? -6.792 0.314 13.827 1.00 95.75 201 GLU A O 1
ATOM 1497 N N . PRO A 1 202 ? -8.433 -1.149 13.290 1.00 95.19 202 PRO A N 1
ATOM 1498 C CA . PRO A 1 202 ? -9.506 -0.415 13.958 1.00 95.19 202 PRO A CA 1
ATOM 1499 C C . PRO A 1 202 ? -9.310 -0.368 15.475 1.00 95.19 202 PRO A C 1
ATOM 1501 O O . PRO A 1 202 ? -8.795 -1.301 16.083 1.00 95.19 202 PRO A O 1
ATOM 1504 N N . VAL A 1 203 ? -9.763 0.713 16.101 1.00 93.81 203 VAL A N 1
ATOM 1505 C CA . VAL A 1 203 ? -9.677 0.908 17.551 1.00 93.81 203 VAL A CA 1
ATOM 1506 C C . VAL A 1 203 ? -11.080 1.074 18.096 1.00 93.81 203 VAL A C 1
ATOM 1508 O O . VAL A 1 203 ? -11.824 1.941 17.640 1.00 93.81 203 VAL A O 1
ATOM 1511 N N . TYR A 1 204 ? -11.421 0.290 19.110 1.00 93.12 204 TYR A N 1
ATOM 1512 C CA . TYR A 1 204 ? -12.695 0.357 19.813 1.00 93.12 204 TYR A CA 1
ATOM 1513 C C . TYR A 1 204 ? -12.474 0.687 21.291 1.00 93.12 204 TYR A C 1
ATOM 1515 O O . TYR A 1 204 ? -11.347 0.752 21.793 1.00 93.12 204 TYR A O 1
ATOM 1523 N N . ARG A 1 205 ? -13.564 0.941 22.019 1.00 90.75 205 ARG A N 1
ATOM 1524 C CA . ARG A 1 205 ? -13.496 1.180 23.463 1.00 90.75 205 ARG A CA 1
ATOM 1525 C C . ARG A 1 205 ? -12.900 -0.042 24.161 1.00 90.75 205 ARG A C 1
ATOM 1527 O O . ARG A 1 205 ? -13.457 -1.126 24.068 1.00 90.75 205 ARG A O 1
ATOM 1534 N N . GLY A 1 206 ? -11.802 0.159 24.890 1.00 88.88 206 GLY A N 1
ATOM 1535 C CA . GLY A 1 206 ? -11.089 -0.893 25.622 1.00 88.88 206 GLY A CA 1
ATOM 1536 C C . GLY A 1 206 ? -9.914 -1.519 24.862 1.00 88.88 206 GLY A C 1
ATOM 1537 O O . GLY A 1 206 ? -9.163 -2.282 25.467 1.00 88.88 206 GLY A O 1
ATOM 1538 N N . SER A 1 207 ? -9.712 -1.193 23.578 1.00 89.25 207 SER A N 1
ATOM 1539 C CA . SER A 1 207 ? -8.514 -1.616 22.840 1.00 89.25 207 SER A CA 1
ATOM 1540 C C . SER A 1 207 ? -7.249 -1.037 23.488 1.00 89.25 207 SER A C 1
ATOM 1542 O O . SER A 1 207 ? -7.252 0.081 24.009 1.00 89.25 207 SER A O 1
ATOM 1544 N N . ARG A 1 208 ? -6.147 -1.790 23.446 1.00 86.62 208 ARG A N 1
ATOM 1545 C CA . ARG A 1 208 ? -4.839 -1.364 23.972 1.00 86.62 208 ARG A CA 1
ATOM 1546 C C . ARG A 1 208 ? -3.904 -1.018 22.820 1.00 86.62 208 ARG A C 1
ATOM 1548 O O . ARG A 1 208 ? -4.089 -1.472 21.697 1.00 86.62 208 ARG A O 1
ATOM 1555 N N . LEU A 1 209 ? -2.846 -0.254 23.061 1.00 84.81 209 LEU A N 1
ATOM 1556 C CA . LEU A 1 209 ? -1.846 -0.016 22.017 1.00 84.81 209 LEU A CA 1
ATOM 1557 C C . LEU A 1 209 ? -0.997 -1.291 21.792 1.00 84.81 209 LEU A C 1
ATOM 1559 O O . LEU A 1 209 ? -0.604 -1.924 22.773 1.00 84.81 209 LEU A O 1
ATOM 1563 N N . PRO A 1 210 ? -0.711 -1.724 20.542 1.00 89.75 210 PRO A N 1
ATOM 1564 C CA . PRO A 1 210 ? 0.234 -2.811 20.288 1.00 89.75 210 PRO A CA 1
ATOM 1565 C C . PRO A 1 210 ? 1.595 -2.541 20.923 1.00 89.75 210 PRO A C 1
ATOM 1567 O O . PRO A 1 210 ? 2.061 -1.404 20.900 1.00 89.75 210 PRO A O 1
ATOM 1570 N N . ALA A 1 211 ? 2.268 -3.578 21.431 1.00 89.75 211 ALA A N 1
ATOM 1571 C CA . ALA A 1 211 ? 3.585 -3.425 22.059 1.00 89.75 211 ALA A CA 1
ATOM 1572 C C . ALA A 1 211 ? 4.603 -2.744 21.124 1.00 89.75 211 ALA A C 1
ATOM 1574 O O . ALA A 1 211 ? 5.361 -1.873 21.555 1.00 89.75 211 ALA A O 1
ATOM 1575 N N . ALA A 1 212 ? 4.567 -3.078 19.828 1.00 90.44 212 ALA A N 1
ATOM 1576 C CA . ALA A 1 212 ? 5.385 -2.432 18.804 1.00 90.44 212 ALA A CA 1
ATOM 1577 C C . ALA A 1 212 ? 5.085 -0.927 18.688 1.00 90.44 212 ALA A C 1
ATOM 1579 O O . ALA A 1 212 ? 6.006 -0.113 18.705 1.00 90.44 212 ALA A O 1
ATOM 1580 N N . ASN A 1 213 ? 3.808 -0.541 18.639 1.00 92.56 213 ASN A N 1
ATOM 1581 C CA . ASN A 1 213 ? 3.393 0.860 18.593 1.00 92.56 213 ASN A CA 1
ATOM 1582 C C . ASN A 1 213 ? 3.770 1.614 19.875 1.00 92.56 213 ASN A C 1
ATOM 1584 O O . ASN A 1 213 ? 4.310 2.708 19.778 1.00 92.56 213 ASN A O 1
ATOM 1588 N N . ALA A 1 214 ? 3.573 1.020 21.055 1.00 91.81 214 ALA A N 1
ATOM 1589 C CA . ALA A 1 214 ? 3.959 1.626 22.332 1.00 91.81 214 ALA A CA 1
ATOM 1590 C C . ALA A 1 214 ? 5.479 1.831 22.436 1.00 91.81 214 ALA A C 1
ATOM 1592 O O . ALA A 1 214 ? 5.955 2.832 22.968 1.00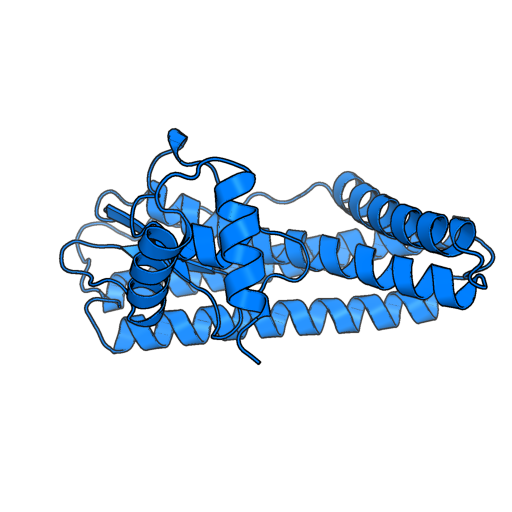 91.81 214 ALA A O 1
ATOM 1593 N N . ARG A 1 215 ? 6.269 0.894 21.895 1.00 92.94 215 ARG A N 1
ATOM 1594 C CA . ARG A 1 215 ? 7.722 1.056 21.775 1.00 92.94 215 ARG A CA 1
ATOM 1595 C C . ARG A 1 215 ? 8.078 2.215 20.841 1.00 92.94 215 ARG A C 1
ATOM 1597 O O . ARG A 1 215 ? 8.948 3.011 21.180 1.00 92.94 215 ARG A O 1
ATOM 1604 N N . LEU A 1 216 ? 7.426 2.303 19.681 1.00 94.31 216 LEU A N 1
ATOM 1605 C CA . LEU A 1 216 ? 7.654 3.382 18.715 1.00 94.31 216 LEU A CA 1
ATOM 1606 C C . LEU A 1 216 ? 7.224 4.750 19.255 1.00 94.31 216 LEU A C 1
ATOM 1608 O O . LEU A 1 216 ? 7.901 5.730 18.976 1.00 94.31 216 LEU A O 1
ATOM 1612 N N . GLU A 1 217 ? 6.149 4.816 20.038 1.00 94.38 217 GLU A N 1
ATOM 1613 C CA . GLU A 1 217 ? 5.698 6.016 20.752 1.00 94.38 217 GLU A CA 1
ATOM 1614 C C . GLU A 1 217 ? 6.766 6.535 21.715 1.00 94.38 217 GLU A C 1
ATOM 1616 O O . GLU A 1 217 ? 7.199 7.680 21.584 1.00 94.38 217 GLU A O 1
ATOM 1621 N N . ARG A 1 218 ? 7.263 5.679 22.621 1.00 94.69 218 ARG A N 1
ATOM 1622 C CA . ARG A 1 218 ? 8.341 6.055 23.550 1.00 94.69 218 ARG A CA 1
ATOM 1623 C C . ARG A 1 218 ? 9.577 6.553 22.809 1.00 94.69 218 ARG A C 1
ATOM 1625 O O . ARG A 1 218 ? 10.081 7.630 23.114 1.00 94.69 218 ARG A O 1
ATOM 1632 N N . LEU A 1 219 ? 10.008 5.804 21.795 1.00 94.75 219 LEU A N 1
ATOM 1633 C CA . LEU A 1 219 ? 11.202 6.142 21.031 1.00 94.75 219 LEU A CA 1
ATOM 1634 C C . LEU A 1 219 ? 11.045 7.449 20.246 1.00 94.75 219 LEU A C 1
ATOM 1636 O O . LEU A 1 219 ? 11.974 8.248 20.168 1.00 94.75 219 LEU A O 1
ATOM 1640 N N . TRP A 1 220 ? 9.870 7.676 19.658 1.00 95.19 220 TRP A N 1
ATOM 1641 C CA . TRP A 1 220 ? 9.575 8.927 18.972 1.00 95.19 220 TRP A CA 1
ATOM 1642 C C . TRP A 1 220 ? 9.682 10.109 19.938 1.00 95.19 220 TRP A C 1
ATOM 1644 O O . TRP A 1 220 ? 10.375 11.077 19.627 1.00 95.19 220 TRP A O 1
ATOM 1654 N N . ASN A 1 221 ? 9.055 10.022 21.113 1.00 94.75 221 ASN A N 1
ATOM 1655 C CA . ASN A 1 221 ? 9.059 11.101 22.103 1.00 94.75 221 ASN A CA 1
ATOM 1656 C C . ASN A 1 221 ? 10.475 11.422 22.603 1.00 94.75 221 ASN A C 1
ATOM 1658 O O . ASN A 1 221 ? 10.846 12.591 22.672 1.00 94.75 221 ASN A O 1
ATOM 1662 N N . GLU A 1 222 ? 11.278 10.394 22.875 1.00 96.19 222 GLU A N 1
ATOM 1663 C CA . GLU A 1 222 ? 12.669 10.535 23.314 1.00 96.19 222 GLU A CA 1
ATOM 1664 C C . GLU A 1 222 ? 13.548 11.186 22.232 1.00 96.19 222 GLU A C 1
ATOM 1666 O O . GLU A 1 222 ? 14.144 12.244 22.435 1.00 96.19 222 GLU A O 1
ATOM 1671 N N . VAL A 1 223 ? 13.586 10.607 21.028 1.00 96.31 223 VAL A N 1
ATOM 1672 C CA . VAL A 1 223 ? 14.505 11.046 19.962 1.00 96.31 223 VAL A CA 1
ATOM 1673 C C . VAL A 1 223 ? 14.140 12.435 19.424 1.00 96.31 223 VAL A C 1
ATOM 1675 O O . VAL A 1 223 ? 15.010 13.228 19.025 1.00 96.31 223 VAL A O 1
ATOM 1678 N N . THR A 1 224 ? 12.845 12.750 19.395 1.00 96.06 224 THR A N 1
ATOM 1679 C CA . THR A 1 224 ? 12.335 14.001 18.823 1.00 96.06 224 THR A CA 1
ATOM 1680 C C . THR A 1 224 ? 12.153 15.118 19.843 1.00 96.06 224 THR A C 1
ATOM 1682 O O . THR A 1 224 ? 11.741 16.209 19.454 1.00 96.06 224 THR A O 1
ATOM 1685 N N . GLN A 1 225 ? 12.549 14.914 21.104 1.00 95.38 225 GLN A N 1
ATOM 1686 C CA . GLN A 1 225 ? 12.518 15.962 22.123 1.00 95.38 225 GLN A CA 1
ATOM 1687 C C . GLN A 1 225 ? 13.239 17.232 21.631 1.00 95.38 225 GLN A C 1
ATOM 1689 O O . GLN A 1 225 ? 14.358 17.177 21.100 1.00 95.38 225 GLN A O 1
ATOM 1694 N N . GLY A 1 226 ? 12.544 18.370 21.747 1.00 95.44 226 GLY A N 1
ATOM 1695 C CA . GLY A 1 226 ? 13.004 19.684 21.282 1.00 95.44 226 GLY A CA 1
ATOM 1696 C C . GLY A 1 226 ? 13.052 19.864 19.757 1.00 95.44 226 GLY A C 1
ATOM 1697 O O . GLY A 1 226 ? 13.568 20.872 19.283 1.00 95.44 226 GLY A O 1
ATOM 1698 N N . LYS A 1 227 ? 12.548 18.908 18.965 1.00 95.25 227 LYS A N 1
ATOM 1699 C CA . LYS A 1 227 ? 12.591 18.931 17.494 1.00 95.25 227 LYS A CA 1
ATOM 1700 C C . LYS A 1 227 ? 11.179 18.878 16.922 1.00 95.25 227 LYS A C 1
ATOM 1702 O O . LYS A 1 227 ? 10.275 18.276 17.487 1.00 95.25 227 LYS A O 1
ATOM 1707 N N . SER A 1 228 ? 11.000 19.454 15.739 1.00 91.81 228 SER A N 1
ATOM 1708 C CA . SER A 1 228 ? 9.724 19.434 15.022 1.00 91.81 228 SER A CA 1
ATOM 1709 C C . SER A 1 228 ? 9.926 19.231 13.519 1.00 91.81 228 SER A C 1
ATOM 1711 O O . SER A 1 228 ? 11.052 19.251 13.005 1.00 91.81 228 SER A O 1
ATOM 1713 N N . GLY A 1 229 ? 8.825 18.971 12.809 1.00 90.56 229 GLY A N 1
ATOM 1714 C CA . GLY A 1 229 ? 8.797 18.871 11.351 1.00 90.56 229 GLY A CA 1
ATOM 1715 C C . GLY A 1 229 ? 9.854 17.923 10.774 1.00 90.56 229 GLY A C 1
ATOM 1716 O O . GLY A 1 229 ? 10.002 16.774 11.201 1.00 90.56 229 GLY A O 1
ATOM 1717 N N . ARG A 1 230 ? 10.608 18.412 9.782 1.00 92.56 230 ARG A N 1
ATOM 1718 C CA . ARG A 1 230 ? 11.634 17.623 9.086 1.00 92.56 230 ARG A CA 1
ATOM 1719 C C . ARG A 1 230 ? 12.803 17.235 9.996 1.00 92.56 230 ARG A C 1
ATOM 1721 O O . ARG A 1 230 ? 13.358 16.152 9.818 1.00 92.56 230 ARG A O 1
ATOM 1728 N N . ASN A 1 231 ? 13.139 18.069 10.979 1.00 95.00 231 ASN A N 1
ATOM 1729 C CA . ASN A 1 231 ? 14.246 17.817 11.904 1.00 95.00 231 ASN A CA 1
ATOM 1730 C C . ASN A 1 231 ? 13.941 16.641 12.835 1.00 95.00 231 ASN A C 1
ATOM 1732 O O . ASN A 1 231 ? 14.795 15.773 13.010 1.00 95.00 231 ASN A O 1
ATOM 1736 N N . ALA A 1 232 ? 12.711 16.563 13.350 1.00 95.25 232 ALA A N 1
ATOM 1737 C CA . ALA A 1 232 ? 12.245 15.417 14.130 1.00 95.25 232 ALA A CA 1
ATOM 1738 C C . ALA A 1 232 ? 12.312 14.117 13.311 1.00 95.25 232 ALA A C 1
ATOM 1740 O O . ALA A 1 232 ? 12.929 13.144 13.740 1.00 95.25 232 ALA A O 1
ATOM 1741 N N . LEU A 1 233 ? 11.765 14.121 12.088 1.00 93.19 233 LEU A N 1
ATOM 1742 C CA . LEU A 1 233 ? 11.771 12.933 11.228 1.00 93.19 233 LEU A CA 1
ATOM 1743 C C . LEU A 1 233 ? 13.190 12.490 10.837 1.00 93.19 233 LEU A C 1
ATOM 1745 O O . LEU A 1 233 ? 13.461 11.295 10.783 1.00 93.19 233 LEU A O 1
ATOM 1749 N N . ASN A 1 234 ? 14.101 13.428 10.566 1.00 94.62 234 ASN A N 1
ATOM 1750 C CA . ASN A 1 234 ? 15.491 13.102 10.244 1.00 94.62 234 ASN A CA 1
ATOM 1751 C C . ASN A 1 234 ? 16.249 12.546 11.460 1.00 94.62 234 ASN A C 1
ATOM 1753 O O . ASN A 1 234 ? 17.021 11.605 11.300 1.00 94.62 234 ASN A O 1
ATOM 1757 N N . ALA A 1 235 ? 16.025 13.091 12.662 1.00 95.38 235 ALA A N 1
ATOM 1758 C CA . ALA A 1 235 ? 16.605 12.548 13.891 1.00 95.38 235 ALA A CA 1
ATOM 1759 C C . ALA A 1 235 ? 16.112 11.119 14.150 1.00 95.38 235 ALA A C 1
ATOM 1761 O O . ALA A 1 235 ? 16.915 10.224 14.400 1.00 95.38 235 ALA A O 1
ATOM 1762 N N . PHE A 1 236 ? 14.807 10.894 13.993 1.00 95.31 236 PHE A N 1
ATOM 1763 C CA . PHE A 1 236 ? 14.212 9.572 14.139 1.00 95.31 236 PHE A CA 1
ATOM 1764 C C . PHE A 1 236 ? 14.709 8.581 13.083 1.00 95.31 236 PHE A C 1
ATOM 1766 O O . PHE A 1 236 ? 15.010 7.440 13.416 1.00 95.31 236 PHE A O 1
ATOM 1773 N N . ARG A 1 237 ? 14.869 9.021 11.826 1.00 94.56 237 ARG A N 1
ATOM 1774 C CA . ARG A 1 237 ? 15.462 8.204 10.757 1.00 94.56 237 ARG A CA 1
ATOM 1775 C C . ARG A 1 237 ? 16.868 7.734 11.120 1.00 94.56 237 ARG A C 1
ATOM 1777 O O . ARG A 1 237 ? 17.096 6.533 11.116 1.00 94.56 237 ARG A O 1
ATOM 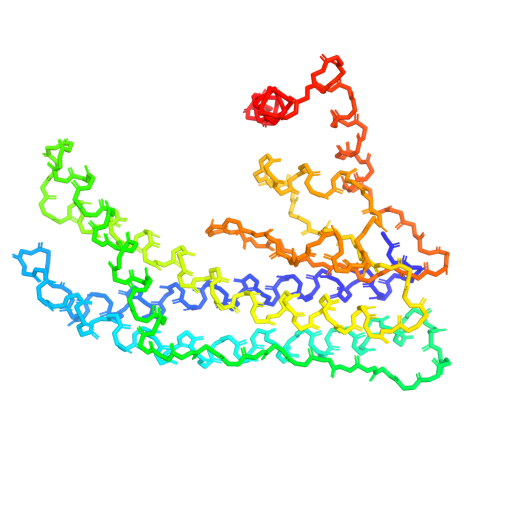1784 N N . ARG A 1 238 ? 17.757 8.658 11.503 1.00 93.88 238 ARG A N 1
ATOM 1785 C CA . ARG A 1 238 ? 19.129 8.312 11.908 1.00 93.88 238 ARG A CA 1
ATOM 1786 C C . ARG A 1 238 ? 19.154 7.342 13.083 1.00 93.88 238 ARG A C 1
ATOM 1788 O O . ARG A 1 238 ? 19.951 6.417 13.082 1.00 93.88 238 ARG A O 1
ATOM 1795 N N . HIS A 1 239 ? 18.271 7.537 14.063 1.00 93.50 239 HIS A N 1
ATOM 1796 C CA . HIS A 1 239 ? 18.183 6.621 15.194 1.00 93.50 239 HIS A CA 1
ATOM 1797 C C . HIS A 1 239 ? 17.756 5.214 14.757 1.00 93.50 239 HIS A C 1
ATOM 1799 O O . HIS A 1 239 ? 18.319 4.244 15.239 1.00 93.50 239 HIS A O 1
ATOM 1805 N N . LEU A 1 240 ? 16.769 5.078 13.865 1.00 90.88 240 LEU A N 1
ATOM 1806 C CA . LEU A 1 240 ? 16.325 3.762 13.389 1.00 90.88 240 LEU A CA 1
ATOM 1807 C C . LEU A 1 240 ? 17.377 3.054 12.526 1.00 90.88 240 LEU A C 1
ATOM 1809 O O . LEU A 1 240 ? 17.483 1.836 12.621 1.00 90.88 240 LEU A O 1
ATOM 1813 N N . GLU A 1 241 ? 18.126 3.803 11.714 1.00 86.88 241 GLU A N 1
ATOM 1814 C CA . GLU A 1 241 ? 19.190 3.282 10.842 1.00 86.88 241 GLU A CA 1
ATOM 1815 C C . GLU A 1 241 ? 20.448 2.879 11.629 1.00 86.88 241 GLU A C 1
ATOM 1817 O O . GLU A 1 241 ? 21.084 1.897 11.281 1.00 86.88 241 GLU A O 1
ATOM 1822 N N . GLY A 1 242 ? 20.778 3.572 12.724 1.00 78.25 242 GLY A N 1
ATOM 1823 C CA . GLY A 1 242 ? 21.937 3.262 13.571 1.00 78.25 242 GLY A CA 1
ATOM 1824 C C . GLY A 1 242 ? 21.741 2.114 14.572 1.00 78.25 242 GLY A C 1
ATOM 1825 O O . GLY A 1 242 ? 22.467 2.063 15.557 1.00 78.25 242 GLY A O 1
ATOM 1826 N N . ARG A 1 243 ? 20.739 1.243 14.382 1.00 62.16 243 ARG A N 1
ATOM 1827 C CA . ARG A 1 243 ? 20.450 0.083 15.256 1.00 62.16 243 ARG A CA 1
ATOM 1828 C C . ARG A 1 243 ? 21.114 -1.223 14.786 1.00 62.16 243 ARG A C 1
ATOM 1830 O O . ARG A 1 243 ? 20.588 -2.290 15.108 1.00 62.16 243 ARG A O 1
ATOM 1837 N N . GLU A 1 244 ? 22.200 -1.131 14.023 1.00 41.47 244 GLU A N 1
ATOM 1838 C CA . GLU A 1 244 ? 23.050 -2.282 13.673 1.00 41.47 244 GLU A CA 1
ATOM 1839 C C . GLU A 1 244 ? 23.905 -2.736 14.861 1.00 41.47 244 GLU A C 1
ATOM 1841 O O . GLU A 1 244 ? 24.484 -1.862 15.547 1.00 41.47 244 GLU A O 1
#

Radius of gyration: 19.54 Å; Cα contacts (8 Å, |Δi|>4): 377; chains: 1; bounding box: 52×33×52 Å

Mean predicted aligned error: 4.35 Å

pLDDT: mean 92.7, std 8.14, range [41.47, 98.75]

Sequence (244 aa):
MARTPEADVLTRVHRQRQISLAAAVVQDLMQLWRAIVDPNDPSTWQRFAELAATLIGLRRRDSAGLAADYYRAFRTAEGVDEGAPTVVMAATLAAPTVGEQVRAAGLAGYAGGRRAGQAPEQAARNGLVRATGTATRMVLSGGRTTLVDSVRADRQALGWIRIVDANPCAFCAMLASRGPVYKSARTGGFQAHDHCGCTAEPVYRGSRLPAANARLERLWNEVTQGKSGRNALNAFRRHLEGRE

Organism: NCBI:txid1411118